Protein AF-A0A2V8U2I4-F1 (afdb_monomer_lite)

pLDDT: mean 89.9, std 10.38, range [33.16, 98.06]

Foldseek 3Di:
DVVLVVLLLVLVLCLLQDDDLDPVSVVSVVVNVVSLVVVLVVCCVVCVVPPLQVLSVLLVVLVVVCLQVPCDPVCVVSVVSSVVSNLSSCCSVPVVCNVVSVVSVVVSVCSRPVDDDFDADADPDFDPDLQSCAPHPLQLLPSALEAAPVSAFDALLLFQPLVVVCVPVVVVSVVCCPDVQQVLFLVPPVNVVVLLVVCVVPNLRVCSNSCLQWQNSCRRRSVSNDRVVVPCPPSSRNRGGGPLNPVQFDHAHHPHGGNNTYGYDRPCSCLCPDPPPVSVVVPVSHD

Structure (mmCIF, N/CA/C/O backbone):
data_AF-A0A2V8U2I4-F1
#
_entry.id   AF-A0A2V8U2I4-F1
#
loop_
_atom_site.group_PDB
_atom_site.id
_atom_site.type_symbol
_atom_site.label_atom_id
_atom_site.label_alt_id
_atom_site.label_comp_id
_atom_site.label_asym_id
_atom_site.label_entity_id
_atom_site.label_seq_id
_atom_site.pdbx_PDB_ins_code
_atom_site.Cartn_x
_atom_site.Cartn_y
_atom_site.Cartn_z
_atom_site.occupancy
_atom_site.B_iso_or_equiv
_atom_site.auth_seq_id
_atom_site.auth_comp_id
_atom_site.auth_asym_id
_atom_site.auth_atom_id
_atom_site.pdbx_PDB_model_num
ATOM 1 N N . MET A 1 1 ? 10.102 12.042 -35.115 1.00 59.38 1 MET A N 1
ATOM 2 C CA . MET A 1 1 ? 11.082 10.943 -34.948 1.00 59.38 1 MET A CA 1
ATOM 3 C C . MET A 1 1 ? 11.875 11.092 -33.654 1.00 59.38 1 MET A C 1
ATOM 5 O O . MET A 1 1 ? 11.799 10.201 -32.821 1.00 59.38 1 MET A O 1
ATOM 9 N N . SER A 1 2 ? 12.491 12.254 -33.407 1.00 76.88 2 SER A N 1
ATOM 10 C CA . SER A 1 2 ? 13.043 12.594 -32.085 1.00 76.88 2 SER A CA 1
ATOM 11 C C . SER A 1 2 ? 11.973 12.570 -30.984 1.00 76.88 2 SER A C 1
ATOM 13 O O . SER A 1 2 ? 12.232 12.065 -29.903 1.00 76.88 2 SER A O 1
ATOM 15 N N . ALA A 1 3 ? 10.743 13.011 -31.287 1.00 88.50 3 ALA A N 1
ATOM 16 C CA . ALA A 1 3 ? 9.628 13.017 -30.333 1.00 88.50 3 ALA A CA 1
ATOM 17 C C . ALA A 1 3 ? 9.304 11.634 -29.730 1.00 88.50 3 ALA A C 1
ATOM 19 O O . ALA A 1 3 ? 9.112 11.546 -28.526 1.00 88.50 3 ALA A O 1
ATOM 20 N N . LEU A 1 4 ? 9.306 10.551 -30.525 1.00 93.19 4 LEU A N 1
ATOM 21 C CA . LEU A 1 4 ? 9.042 9.192 -30.023 1.00 93.19 4 LEU A CA 1
ATOM 22 C C . LEU A 1 4 ? 10.085 8.771 -28.981 1.00 93.19 4 LEU A C 1
ATOM 24 O O . LEU A 1 4 ? 9.731 8.287 -27.912 1.00 93.19 4 LEU A O 1
ATOM 28 N N . LEU A 1 5 ? 11.369 8.977 -29.290 1.00 91.44 5 LEU A N 1
ATOM 29 C CA . LEU A 1 5 ? 12.460 8.638 -28.380 1.00 91.44 5 LEU A CA 1
ATOM 30 C C . LEU A 1 5 ? 12.461 9.530 -27.138 1.00 91.44 5 LEU A C 1
ATOM 32 O O . LEU A 1 5 ? 12.659 9.018 -26.045 1.00 91.44 5 LEU A O 1
ATOM 36 N N . PHE A 1 6 ? 12.203 10.833 -27.282 1.00 91.81 6 PHE A N 1
ATOM 37 C CA . PHE A 1 6 ? 12.085 11.739 -26.137 1.00 91.81 6 PHE A CA 1
ATOM 38 C C . PHE A 1 6 ? 10.938 11.331 -25.207 1.00 91.81 6 PHE A C 1
ATOM 40 O O . PHE A 1 6 ? 11.146 11.243 -23.999 1.00 91.81 6 PHE A O 1
ATOM 47 N N . LEU A 1 7 ? 9.763 11.017 -25.763 1.00 95.19 7 LEU A N 1
ATOM 48 C CA . LEU A 1 7 ? 8.616 10.537 -24.992 1.00 95.19 7 LEU A CA 1
ATOM 49 C C . LEU A 1 7 ? 8.920 9.204 -24.304 1.00 95.19 7 LEU A C 1
ATOM 51 O O . LEU A 1 7 ? 8.647 9.070 -23.116 1.00 95.19 7 LEU A O 1
ATOM 55 N N . LEU A 1 8 ? 9.531 8.245 -25.011 1.00 95.75 8 LEU A N 1
ATOM 56 C CA . LEU A 1 8 ? 9.926 6.959 -24.432 1.00 95.75 8 LEU A CA 1
ATOM 57 C C . LEU A 1 8 ? 10.927 7.139 -23.290 1.00 95.75 8 LEU A C 1
ATOM 59 O O . LEU A 1 8 ? 10.736 6.560 -22.230 1.00 95.75 8 LEU A O 1
ATOM 63 N N . ILE A 1 9 ? 11.985 7.925 -23.495 1.00 94.56 9 ILE A N 1
ATOM 64 C CA . ILE A 1 9 ? 13.042 8.139 -22.499 1.00 94.56 9 ILE A CA 1
ATOM 65 C C . ILE A 1 9 ? 12.471 8.834 -21.256 1.00 94.56 9 ILE A C 1
ATOM 67 O O . ILE A 1 9 ? 12.745 8.400 -20.138 1.00 94.56 9 ILE A O 1
ATOM 71 N N . GLY A 1 10 ? 11.645 9.869 -21.439 1.00 94.88 10 GLY A N 1
ATOM 72 C CA . GLY A 1 10 ? 10.991 10.565 -20.330 1.00 94.88 10 GLY A CA 1
ATOM 73 C C . GLY A 1 10 ? 10.034 9.658 -19.555 1.00 94.88 10 GLY A C 1
ATOM 74 O O . GLY A 1 10 ? 10.105 9.581 -18.330 1.00 94.88 10 GLY A O 1
ATOM 75 N N . ASN A 1 11 ? 9.186 8.909 -20.263 1.00 97.31 11 ASN A N 1
ATOM 76 C CA . ASN A 1 11 ? 8.279 7.945 -19.647 1.00 97.31 11 ASN A CA 1
ATOM 77 C C . ASN A 1 11 ? 9.040 6.802 -18.944 1.00 97.31 11 ASN A C 1
ATOM 79 O O . ASN A 1 11 ? 8.682 6.444 -17.827 1.00 97.31 11 ASN A O 1
ATOM 83 N N . ALA A 1 12 ? 10.122 6.281 -19.532 1.00 95.88 12 ALA A N 1
ATOM 84 C CA . ALA A 1 12 ? 10.964 5.254 -18.917 1.00 95.88 12 ALA A CA 1
ATOM 85 C C . ALA A 1 12 ? 11.612 5.747 -17.616 1.00 95.88 12 ALA A C 1
ATOM 87 O O . ALA A 1 12 ? 11.603 5.031 -16.616 1.00 95.88 12 ALA A O 1
ATOM 88 N N . ALA A 1 13 ? 12.128 6.981 -17.608 1.00 95.00 13 ALA A N 1
ATOM 89 C CA . ALA A 1 13 ? 12.691 7.592 -16.408 1.00 95.00 13 ALA A CA 1
ATOM 90 C C . ALA A 1 13 ? 11.633 7.759 -15.308 1.00 95.00 13 ALA A C 1
ATOM 92 O O . ALA A 1 13 ? 11.896 7.407 -14.162 1.00 95.00 13 ALA A O 1
ATOM 93 N N . TYR A 1 14 ? 10.425 8.214 -15.658 1.00 95.44 14 TYR A N 1
ATOM 94 C CA . TYR A 1 14 ? 9.301 8.294 -14.722 1.00 95.44 14 TYR A CA 1
ATOM 95 C C . TYR A 1 14 ? 8.934 6.919 -14.138 1.00 95.44 14 TYR A C 1
ATOM 97 O O . TYR A 1 14 ? 8.879 6.764 -12.917 1.00 95.44 14 TYR A O 1
ATOM 105 N N . VAL A 1 15 ? 8.731 5.912 -14.998 1.00 94.81 15 VAL A N 1
ATOM 106 C CA . VAL A 1 15 ? 8.329 4.555 -14.589 1.00 94.81 15 VAL A CA 1
ATOM 107 C C . VAL A 1 15 ? 9.378 3.911 -13.677 1.00 94.81 15 VAL A C 1
ATOM 109 O O . VAL A 1 15 ? 9.008 3.253 -12.703 1.00 94.81 15 VAL A O 1
ATOM 112 N N . ALA A 1 16 ? 10.666 4.124 -13.962 1.00 92.62 16 ALA A N 1
ATOM 113 C CA . ALA A 1 16 ? 11.770 3.604 -13.158 1.00 92.62 16 ALA A CA 1
ATOM 114 C C . ALA A 1 16 ? 11.947 4.343 -11.820 1.00 92.62 16 ALA A C 1
ATOM 116 O O . ALA A 1 16 ? 12.283 3.715 -10.815 1.00 92.62 16 ALA A O 1
ATOM 117 N N . ALA A 1 17 ? 11.729 5.661 -11.800 1.00 91.88 17 ALA A N 1
ATOM 118 C CA . ALA A 1 17 ? 11.981 6.497 -10.630 1.00 91.88 17 ALA A CA 1
ATOM 119 C C . ALA A 1 17 ? 10.858 6.433 -9.585 1.00 91.88 17 ALA A C 1
ATOM 121 O O . ALA A 1 17 ? 11.136 6.369 -8.390 1.00 91.88 17 ALA A O 1
ATOM 122 N N . LEU A 1 18 ? 9.595 6.454 -10.026 1.00 90.31 18 LEU A N 1
ATOM 123 C CA . LEU A 1 18 ? 8.443 6.757 -9.168 1.00 90.31 18 LEU A CA 1
ATOM 124 C C . LEU A 1 18 ? 7.349 5.673 -9.232 1.00 90.31 18 LEU A C 1
ATOM 126 O O . LEU A 1 18 ? 6.228 5.956 -9.668 1.00 90.31 18 LEU A O 1
ATOM 130 N N . PRO A 1 19 ? 7.623 4.425 -8.809 1.00 86.62 19 PRO A N 1
ATOM 131 C CA . PRO A 1 19 ? 6.590 3.402 -8.767 1.00 86.62 19 PRO A CA 1
ATOM 132 C C . PRO A 1 19 ? 5.507 3.748 -7.753 1.00 86.62 19 PRO A C 1
ATOM 134 O O . PRO A 1 19 ? 5.784 4.056 -6.595 1.00 86.62 19 PRO A O 1
ATOM 137 N N . SER A 1 20 ? 4.253 3.671 -8.193 1.00 82.81 20 SER A N 1
ATOM 138 C CA . SER A 1 20 ? 3.093 3.911 -7.339 1.00 82.81 20 SER A CA 1
ATOM 139 C C . SER A 1 20 ? 1.911 3.039 -7.757 1.00 82.81 20 SER A C 1
ATOM 141 O O . SER A 1 20 ? 1.731 2.730 -8.933 1.00 82.81 20 SER A O 1
ATOM 143 N N . ALA A 1 21 ? 1.067 2.665 -6.798 1.00 76.31 21 ALA A N 1
ATOM 144 C CA . ALA A 1 21 ? -0.158 1.903 -7.048 1.00 76.31 21 ALA A CA 1
ATOM 145 C C . ALA A 1 21 ? -1.315 2.825 -7.490 1.00 76.31 21 ALA A C 1
ATOM 147 O O . ALA A 1 21 ? -2.383 2.845 -6.879 1.00 76.31 21 ALA A O 1
ATOM 148 N N . THR A 1 22 ? -1.083 3.644 -8.521 1.00 80.69 22 THR A N 1
ATOM 149 C CA . THR A 1 22 ? -2.068 4.600 -9.053 1.00 80.69 22 THR A CA 1
ATOM 150 C C . THR A 1 22 ? -2.473 4.242 -10.480 1.00 80.69 22 THR A C 1
ATOM 152 O O . THR A 1 22 ? -1.676 3.701 -11.246 1.00 80.69 22 THR A O 1
ATOM 155 N N . ILE A 1 23 ? -3.702 4.601 -10.874 1.00 82.25 23 ILE A N 1
ATOM 156 C CA . ILE A 1 23 ? -4.180 4.441 -12.261 1.00 82.25 23 ILE A CA 1
ATOM 157 C C . ILE A 1 23 ? -3.242 5.159 -13.237 1.00 82.25 23 ILE A C 1
ATOM 159 O O . ILE A 1 23 ? -2.898 4.615 -14.283 1.00 82.25 23 ILE A O 1
ATOM 163 N N . PHE A 1 24 ? -2.787 6.359 -12.873 1.00 87.94 24 PHE A N 1
ATOM 164 C CA . PHE A 1 24 ? -1.872 7.147 -13.692 1.00 87.94 24 PHE A CA 1
ATOM 165 C C . PHE A 1 24 ? -0.537 6.429 -13.928 1.00 87.94 24 PHE A C 1
ATOM 167 O O . PHE A 1 24 ? -0.048 6.394 -15.059 1.00 87.94 24 PHE A O 1
ATOM 174 N N . TYR A 1 25 ? 0.038 5.809 -12.895 1.00 88.94 25 TYR A N 1
ATOM 175 C CA . TYR A 1 25 ? 1.260 5.025 -13.049 1.00 88.94 25 TYR A CA 1
ATOM 176 C C . TYR A 1 25 ? 1.037 3.799 -13.939 1.00 88.94 25 TYR A C 1
ATOM 178 O O . TYR A 1 25 ? 1.806 3.572 -14.870 1.00 88.94 25 TYR A O 1
ATOM 186 N N . VAL A 1 26 ? -0.058 3.058 -13.732 1.00 88.56 26 VAL A N 1
ATOM 187 C CA . VAL A 1 26 ? -0.405 1.895 -14.568 1.00 88.56 26 VAL A CA 1
ATOM 188 C C . VAL A 1 26 ? -0.593 2.295 -16.037 1.00 88.56 26 VAL A C 1
ATOM 190 O O . VAL A 1 26 ? -0.085 1.616 -16.931 1.00 88.56 26 VAL A O 1
ATOM 193 N N . ALA A 1 27 ? -1.251 3.426 -16.302 1.00 92.12 27 ALA A N 1
ATOM 194 C CA . ALA A 1 27 ? -1.388 3.975 -17.648 1.00 92.12 27 ALA A CA 1
ATOM 195 C C . ALA A 1 27 ? -0.023 4.323 -18.267 1.00 92.12 27 ALA A C 1
ATOM 197 O O . ALA A 1 27 ? 0.214 4.040 -19.440 1.00 92.12 27 ALA A O 1
ATOM 198 N N . ASN A 1 28 ? 0.909 4.865 -17.479 1.00 96.38 28 ASN A N 1
ATOM 199 C CA . ASN A 1 28 ? 2.270 5.147 -17.936 1.00 96.38 28 ASN A CA 1
ATOM 200 C C . ASN A 1 28 ? 3.096 3.884 -18.201 1.00 96.38 28 ASN A C 1
ATOM 202 O O . ASN A 1 28 ? 3.892 3.890 -19.135 1.00 96.38 28 ASN A O 1
ATOM 206 N N . VAL A 1 29 ? 2.902 2.805 -17.440 1.00 94.25 29 VAL A N 1
ATOM 207 C CA . VAL A 1 29 ? 3.525 1.501 -17.725 1.00 94.25 29 VAL A CA 1
ATOM 208 C C . VAL A 1 29 ? 2.996 0.933 -19.045 1.00 94.25 29 VAL A C 1
ATOM 210 O O . VAL A 1 29 ? 3.767 0.445 -19.865 1.00 94.25 29 VAL A O 1
ATOM 213 N N . LEU A 1 30 ? 1.691 1.040 -19.306 1.00 94.06 30 LEU A N 1
ATOM 214 C CA . LEU A 1 30 ? 1.110 0.646 -20.595 1.00 94.06 30 LEU A CA 1
ATOM 215 C C . LEU A 1 30 ? 1.651 1.484 -21.753 1.00 94.06 30 LEU A C 1
ATOM 217 O O . LEU A 1 30 ? 2.034 0.944 -22.791 1.00 94.06 30 LEU A O 1
ATOM 221 N N . LEU A 1 31 ? 1.728 2.798 -21.550 1.00 96.56 31 LEU A N 1
ATOM 222 C CA . LEU A 1 31 ? 2.338 3.711 -22.502 1.00 96.56 31 LEU A CA 1
ATOM 223 C C . LEU A 1 31 ? 3.805 3.333 -22.763 1.00 96.56 31 LEU A C 1
ATOM 225 O O . LEU A 1 31 ? 4.216 3.312 -23.920 1.00 96.56 31 LEU A O 1
ATOM 229 N N . HIS A 1 32 ? 4.566 2.958 -21.730 1.00 97.19 32 HIS A N 1
ATOM 230 C CA . HIS A 1 32 ? 5.950 2.494 -21.856 1.00 97.19 32 HIS A CA 1
ATOM 231 C C . HIS A 1 32 ? 6.072 1.292 -22.794 1.00 97.19 32 HIS A C 1
ATOM 233 O O . HIS A 1 32 ? 6.934 1.280 -23.670 1.00 97.19 32 HIS A O 1
ATOM 239 N N . LEU A 1 33 ? 5.180 0.306 -22.656 1.00 96.00 33 LEU A N 1
ATOM 240 C CA . LEU A 1 33 ? 5.169 -0.880 -23.514 1.00 96.00 33 LEU A CA 1
ATOM 241 C C . LEU A 1 33 ? 4.914 -0.514 -24.980 1.00 96.00 33 LEU A C 1
ATOM 243 O O . LEU A 1 33 ? 5.634 -0.977 -25.866 1.00 96.00 33 LEU A O 1
ATOM 247 N N . VAL A 1 34 ? 3.930 0.352 -25.241 1.00 96.69 34 VAL A N 1
ATOM 248 C CA . VAL A 1 34 ? 3.591 0.797 -26.604 1.00 96.69 34 VAL A CA 1
ATOM 249 C C . VAL A 1 34 ? 4.731 1.613 -27.216 1.00 96.69 34 VAL A C 1
ATOM 251 O O . VAL A 1 34 ? 5.164 1.332 -28.337 1.00 96.69 34 VAL A O 1
ATOM 254 N N . LEU A 1 35 ? 5.258 2.596 -26.478 1.00 97.12 35 LEU A N 1
ATOM 255 C CA . LEU A 1 35 ? 6.376 3.430 -26.922 1.00 97.12 35 LEU A CA 1
ATOM 256 C C . LEU A 1 35 ? 7.642 2.593 -27.147 1.00 97.12 35 LEU A C 1
ATOM 258 O O . LEU A 1 35 ? 8.338 2.791 -28.144 1.00 97.12 35 LEU A O 1
ATOM 262 N N . GLY A 1 36 ? 7.921 1.640 -26.256 1.00 95.81 36 GLY A N 1
ATOM 263 C CA . GLY A 1 36 ? 9.061 0.734 -26.337 1.00 95.81 36 GLY A CA 1
ATOM 264 C C . GLY A 1 36 ? 8.986 -0.164 -27.567 1.00 95.81 36 GLY A C 1
ATOM 265 O O . GLY A 1 36 ? 9.938 -0.216 -28.345 1.00 95.81 36 GLY A O 1
ATOM 266 N N . ALA A 1 37 ? 7.836 -0.799 -27.811 1.00 95.38 37 ALA A N 1
ATOM 267 C CA . ALA A 1 37 ? 7.618 -1.619 -29.002 1.00 95.38 37 ALA A CA 1
ATOM 268 C C . ALA A 1 37 ? 7.779 -0.800 -30.294 1.00 95.38 37 ALA A C 1
ATOM 270 O O . ALA A 1 37 ? 8.512 -1.205 -31.201 1.00 95.38 37 ALA A O 1
ATOM 271 N N . ALA A 1 38 ? 7.164 0.387 -30.360 1.00 95.69 38 ALA A N 1
ATOM 272 C CA . ALA A 1 38 ? 7.289 1.284 -31.506 1.00 95.69 38 ALA A CA 1
ATOM 273 C C . ALA A 1 38 ? 8.749 1.707 -31.753 1.00 95.69 38 ALA A C 1
ATOM 275 O O . ALA A 1 38 ? 9.219 1.685 -32.894 1.00 95.69 38 ALA A O 1
ATOM 276 N N . ALA A 1 39 ? 9.490 2.048 -30.693 1.00 94.25 39 ALA A N 1
ATOM 277 C CA . ALA A 1 39 ? 10.888 2.453 -30.786 1.00 94.25 39 ALA A CA 1
ATOM 278 C C . ALA A 1 39 ? 11.811 1.304 -31.209 1.00 94.25 39 ALA A C 1
ATOM 280 O O . ALA A 1 39 ? 12.672 1.516 -32.061 1.00 94.25 39 ALA A O 1
ATOM 281 N N . VAL A 1 40 ? 11.622 0.092 -30.673 1.00 93.81 40 VAL A N 1
ATOM 282 C CA . VAL A 1 40 ? 12.401 -1.099 -31.052 1.00 93.81 40 VAL A CA 1
ATOM 283 C C . VAL A 1 40 ? 12.183 -1.433 -32.525 1.00 93.81 40 VAL A C 1
ATOM 285 O O . VAL A 1 40 ? 13.158 -1.593 -33.256 1.00 93.81 40 VAL A O 1
ATOM 288 N N . VAL A 1 41 ? 10.930 -1.465 -32.993 1.00 93.88 41 VAL A N 1
ATOM 289 C CA . VAL A 1 41 ? 10.602 -1.727 -34.406 1.00 93.88 41 VAL A CA 1
ATOM 290 C C . VAL A 1 41 ? 11.225 -0.669 -35.319 1.00 93.88 41 VAL A C 1
ATOM 292 O O . VAL A 1 41 ? 11.806 -0.994 -36.357 1.00 93.88 41 VAL A O 1
ATOM 295 N N . TRP A 1 42 ? 11.126 0.604 -34.941 1.00 92.88 42 TRP A N 1
ATOM 296 C CA . TRP A 1 42 ? 11.684 1.701 -35.723 1.00 92.88 42 TRP A CA 1
ATOM 297 C C . TRP A 1 42 ? 13.223 1.666 -35.766 1.00 92.88 42 TRP A C 1
ATOM 299 O O . TRP A 1 42 ? 13.807 1.703 -36.852 1.00 92.88 42 TRP A O 1
ATOM 309 N N . LEU A 1 43 ? 13.890 1.515 -34.617 1.00 90.50 43 LEU A N 1
ATOM 310 C CA . LEU A 1 43 ? 15.352 1.434 -34.538 1.00 90.50 43 LEU A CA 1
ATOM 311 C C . LEU A 1 43 ? 15.898 0.181 -35.221 1.00 90.50 43 LEU A C 1
ATOM 313 O O . LEU A 1 43 ? 16.952 0.267 -35.853 1.00 90.50 43 LEU A O 1
ATOM 317 N N . PHE A 1 44 ? 15.172 -0.937 -35.168 1.00 91.81 44 PHE A N 1
ATOM 318 C CA . PHE A 1 44 ? 15.508 -2.147 -35.910 1.00 91.81 44 PHE A CA 1
ATOM 319 C C . PHE A 1 44 ? 15.519 -1.882 -37.416 1.00 91.81 44 PHE A C 1
ATOM 321 O O . PHE A 1 44 ? 16.502 -2.197 -38.078 1.00 91.81 44 PHE A O 1
ATOM 328 N N . ARG A 1 45 ? 14.489 -1.234 -37.979 1.00 92.19 45 ARG A N 1
ATOM 329 C CA . ARG A 1 45 ? 14.444 -0.944 -39.427 1.00 92.19 45 ARG A CA 1
ATOM 330 C C . ARG A 1 45 ? 15.664 -0.161 -39.918 1.00 92.19 45 ARG A C 1
ATOM 332 O O . ARG A 1 45 ? 16.157 -0.444 -41.007 1.00 92.19 45 ARG A O 1
ATOM 339 N N . ILE A 1 46 ? 16.165 0.770 -39.108 1.00 91.62 46 ILE A N 1
ATOM 340 C CA . ILE A 1 46 ? 17.318 1.612 -39.452 1.00 91.62 46 ILE A CA 1
ATOM 341 C C . ILE A 1 46 ? 18.646 0.888 -39.190 1.00 91.62 46 ILE A C 1
ATOM 343 O O . ILE A 1 46 ? 19.561 0.954 -40.006 1.00 91.62 46 ILE A O 1
ATOM 347 N N . HIS A 1 47 ? 18.760 0.173 -38.068 1.00 91.25 47 HIS A N 1
ATOM 348 C CA . HIS A 1 47 ? 20.032 -0.351 -37.562 1.00 91.25 47 HIS A CA 1
ATOM 349 C C . HIS A 1 47 ? 20.144 -1.881 -37.606 1.00 91.25 47 HIS A C 1
ATOM 351 O O . HIS A 1 47 ? 21.086 -2.422 -37.034 1.00 91.25 47 HIS A O 1
ATOM 357 N N . ARG A 1 48 ? 19.254 -2.596 -38.311 1.00 87.31 48 ARG A N 1
ATOM 358 C CA . ARG A 1 48 ? 19.218 -4.077 -38.368 1.00 87.31 48 ARG A CA 1
ATOM 359 C C . ARG A 1 48 ? 20.526 -4.757 -38.780 1.00 87.31 48 ARG A C 1
ATOM 361 O O . ARG A 1 48 ? 20.708 -5.928 -38.487 1.00 87.31 48 ARG A O 1
ATOM 368 N N . ARG A 1 49 ? 21.418 -4.055 -39.487 1.00 91.44 49 ARG A N 1
ATOM 369 C CA . ARG A 1 49 ? 22.737 -4.575 -39.903 1.00 91.44 49 ARG A CA 1
ATOM 370 C C . ARG A 1 49 ? 23.881 -4.163 -38.970 1.00 91.44 49 ARG A C 1
ATOM 372 O O . ARG A 1 49 ? 25.020 -4.544 -39.201 1.00 91.44 49 ARG A O 1
ATOM 379 N N . SER A 1 50 ? 23.602 -3.363 -37.945 1.00 93.44 50 SER A N 1
ATOM 380 C CA . SER A 1 50 ? 24.598 -2.830 -37.021 1.00 93.44 50 SER A CA 1
ATOM 381 C C . SER A 1 50 ? 24.586 -3.605 -35.711 1.00 93.44 50 SER A C 1
ATOM 383 O O . SER A 1 50 ? 23.565 -3.663 -35.026 1.00 93.44 50 SER A O 1
ATOM 385 N N . ALA A 1 51 ? 25.750 -4.109 -35.295 1.00 92.75 51 ALA A N 1
ATOM 386 C CA . ALA A 1 51 ? 25.920 -4.758 -33.993 1.00 92.75 51 ALA A CA 1
ATOM 387 C C . ALA A 1 51 ? 25.565 -3.832 -32.809 1.00 92.75 51 ALA A C 1
ATOM 389 O O . ALA A 1 51 ? 25.226 -4.305 -31.727 1.00 92.75 51 ALA A O 1
ATOM 390 N N . LYS A 1 52 ? 25.551 -2.506 -33.018 1.00 91.94 52 LYS A N 1
ATOM 391 C CA . LYS A 1 52 ? 25.126 -1.518 -32.009 1.00 91.94 52 LYS A CA 1
ATOM 392 C C . LYS A 1 52 ? 23.670 -1.700 -31.557 1.00 91.94 52 LYS A C 1
ATOM 394 O O . LYS A 1 52 ? 23.303 -1.181 -30.510 1.00 91.94 52 LYS A O 1
ATOM 399 N N . PHE A 1 53 ? 22.848 -2.418 -32.325 1.00 93.19 53 PHE A N 1
ATOM 400 C CA . PHE A 1 53 ? 21.461 -2.717 -31.970 1.00 93.19 53 PHE A CA 1
ATOM 401 C C . PHE A 1 53 ? 21.321 -3.882 -30.969 1.00 93.19 53 PHE A C 1
ATOM 403 O O . PHE A 1 53 ? 20.290 -3.982 -30.308 1.00 93.19 53 PHE A O 1
ATOM 410 N N . ILE A 1 54 ? 22.344 -4.734 -30.807 1.00 95.00 54 ILE A N 1
ATOM 411 C CA . ILE A 1 54 ? 22.273 -5.953 -29.977 1.00 95.00 54 ILE A CA 1
ATOM 412 C C . ILE A 1 54 ? 21.804 -5.665 -28.538 1.00 95.00 54 ILE A C 1
ATOM 414 O O . ILE A 1 54 ? 20.871 -6.337 -28.096 1.00 95.00 54 ILE A O 1
ATOM 418 N N . PRO A 1 55 ? 22.340 -4.662 -27.809 1.00 96.31 55 PRO A N 1
ATOM 419 C CA . PRO A 1 55 ? 21.869 -4.380 -26.453 1.00 96.31 55 PRO A CA 1
ATOM 420 C C . PRO A 1 55 ? 20.385 -4.007 -26.412 1.00 96.31 55 PRO A C 1
ATOM 422 O O . PRO A 1 55 ? 19.657 -4.466 -25.541 1.00 96.31 55 PRO A O 1
ATOM 425 N N . LEU A 1 56 ? 19.895 -3.245 -27.393 1.00 94.31 56 LEU A N 1
ATOM 426 C CA . LEU A 1 56 ? 18.482 -2.877 -27.445 1.00 94.31 56 LEU A CA 1
ATOM 427 C C . LEU A 1 56 ? 17.581 -4.088 -27.744 1.00 94.31 56 LEU A C 1
ATOM 429 O O . LEU A 1 56 ? 16.486 -4.185 -27.195 1.00 94.31 56 LEU A O 1
ATOM 433 N N . ALA A 1 57 ? 18.049 -5.032 -28.566 1.00 95.00 57 ALA A N 1
ATOM 434 C CA . ALA A 1 57 ? 17.349 -6.294 -28.802 1.00 95.00 57 ALA A CA 1
ATOM 435 C C . ALA A 1 57 ? 17.265 -7.146 -27.524 1.00 95.00 57 ALA A C 1
ATOM 437 O O . ALA A 1 57 ? 16.194 -7.653 -27.196 1.00 95.00 57 ALA A O 1
ATOM 438 N N . LEU A 1 58 ? 18.364 -7.252 -26.767 1.00 97.56 58 LEU A N 1
ATOM 439 C CA . LEU A 1 58 ? 18.382 -7.942 -25.473 1.00 97.56 58 LEU A CA 1
ATOM 440 C C . LEU A 1 58 ? 17.431 -7.278 -24.472 1.00 97.56 58 LEU A C 1
ATOM 442 O O . LEU A 1 58 ? 16.651 -7.968 -23.8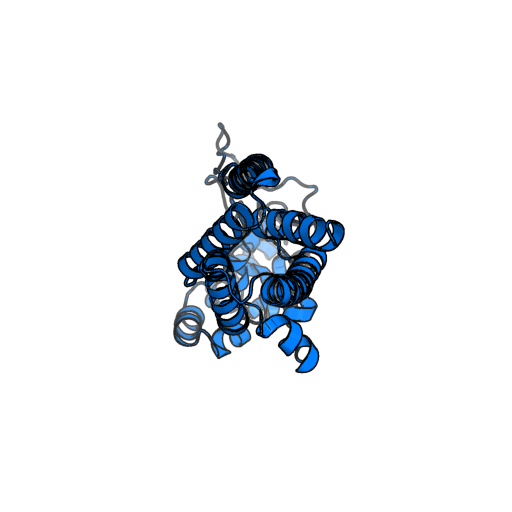21 1.00 97.56 58 LEU A O 1
ATOM 446 N N . ALA A 1 59 ? 17.426 -5.944 -24.404 1.00 97.69 59 ALA A N 1
ATOM 447 C CA . ALA A 1 59 ? 16.474 -5.208 -23.580 1.00 97.69 59 ALA A CA 1
ATOM 448 C C . ALA A 1 59 ? 15.024 -5.539 -23.964 1.00 97.69 59 ALA A C 1
ATOM 450 O O . ALA A 1 59 ? 14.213 -5.820 -23.085 1.00 97.69 59 ALA A O 1
ATOM 451 N N . ALA A 1 60 ? 14.698 -5.575 -25.260 1.00 96.81 60 ALA A N 1
ATOM 452 C CA . ALA A 1 60 ? 13.360 -5.928 -25.730 1.00 96.81 60 ALA A CA 1
ATOM 453 C C . ALA A 1 60 ? 12.957 -7.360 -25.334 1.00 96.81 60 ALA A C 1
ATOM 455 O O . ALA A 1 60 ? 11.842 -7.560 -24.859 1.00 96.81 60 ALA A O 1
ATOM 456 N N . LEU A 1 61 ? 13.863 -8.337 -25.456 1.00 97.50 61 LEU A N 1
ATOM 457 C CA . LEU A 1 61 ? 13.614 -9.724 -25.037 1.00 97.50 61 LEU A CA 1
ATOM 458 C C . LEU A 1 61 ? 13.346 -9.834 -23.530 1.00 97.50 61 LEU A C 1
ATOM 460 O O . LEU A 1 61 ? 12.390 -10.492 -23.121 1.00 97.50 61 LEU A O 1
ATOM 464 N N . LEU A 1 62 ? 14.139 -9.145 -22.705 1.00 98.06 62 LEU A N 1
ATOM 465 C CA . LEU A 1 62 ? 13.904 -9.082 -21.259 1.00 98.06 62 LEU A CA 1
ATOM 466 C C . LEU A 1 62 ? 12.588 -8.362 -20.934 1.00 98.06 62 LEU A C 1
ATOM 468 O O . LEU A 1 62 ? 11.870 -8.778 -20.032 1.00 98.06 62 LEU A O 1
ATOM 472 N N . GLY A 1 63 ? 12.235 -7.325 -21.697 1.00 96.19 63 GLY A N 1
ATOM 473 C CA . GLY A 1 63 ? 10.950 -6.639 -21.581 1.00 96.19 63 GLY A CA 1
ATOM 474 C C . GLY A 1 63 ? 9.775 -7.575 -21.868 1.00 96.19 63 GLY A C 1
ATOM 475 O O . GLY A 1 63 ? 8.834 -7.627 -21.086 1.00 96.19 63 GLY A O 1
ATOM 476 N N . ILE A 1 64 ? 9.863 -8.380 -22.932 1.00 96.12 64 ILE A N 1
ATOM 477 C CA . ILE A 1 64 ? 8.860 -9.404 -23.261 1.00 96.12 64 ILE A CA 1
ATOM 478 C C . ILE A 1 64 ? 8.739 -10.423 -22.126 1.00 96.12 64 ILE A C 1
ATOM 480 O O . ILE A 1 64 ? 7.628 -10.731 -21.705 1.00 96.12 64 ILE A O 1
ATOM 484 N N . TYR A 1 65 ? 9.857 -10.906 -21.580 1.00 96.38 65 TYR A N 1
ATOM 485 C CA . TYR A 1 65 ? 9.835 -11.788 -20.412 1.00 96.38 65 TYR A CA 1
ATOM 486 C C . TYR A 1 65 ? 9.108 -11.141 -19.218 1.00 96.38 65 TYR A C 1
ATOM 488 O O . TYR A 1 65 ? 8.257 -11.775 -18.591 1.00 96.38 65 TYR A O 1
ATOM 496 N N . LEU A 1 66 ? 9.394 -9.866 -18.930 1.00 94.56 66 LEU A N 1
ATOM 497 C CA . LEU A 1 66 ? 8.792 -9.124 -17.818 1.00 94.56 66 LEU A CA 1
ATOM 498 C C . LEU A 1 66 ? 7.289 -8.873 -17.996 1.00 94.56 66 LEU A C 1
ATOM 500 O O . LEU A 1 66 ? 6.587 -8.804 -16.991 1.00 94.56 66 LEU A O 1
ATOM 504 N N . ILE A 1 67 ? 6.775 -8.800 -19.231 1.00 92.38 67 ILE A N 1
ATOM 505 C CA . ILE A 1 67 ? 5.324 -8.725 -19.488 1.00 92.38 67 ILE A CA 1
ATOM 506 C C . ILE A 1 67 ? 4.604 -9.949 -18.904 1.00 92.38 67 ILE A C 1
ATOM 508 O O . ILE A 1 67 ? 3.515 -9.807 -18.358 1.00 92.38 67 ILE A O 1
ATOM 512 N N . PHE A 1 68 ? 5.208 -11.138 -18.993 1.00 90.25 68 PHE A N 1
ATOM 513 C CA . PHE A 1 68 ? 4.585 -12.383 -18.528 1.00 90.25 68 PHE A CA 1
ATOM 514 C C . PHE A 1 68 ? 4.942 -12.754 -17.090 1.00 90.25 68 PHE A C 1
ATOM 516 O O . PHE A 1 68 ? 4.151 -13.406 -16.414 1.00 90.25 68 PHE A O 1
ATOM 523 N N . LYS A 1 69 ? 6.147 -12.406 -16.631 1.00 89.75 69 LYS A N 1
ATOM 524 C CA . LYS A 1 69 ? 6.652 -12.799 -15.305 1.00 89.75 69 LYS A CA 1
ATOM 525 C C . LYS A 1 69 ? 6.545 -11.708 -14.246 1.00 89.75 69 LYS A C 1
ATOM 527 O O . LYS A 1 69 ? 6.783 -11.997 -13.078 1.00 89.75 69 LYS A O 1
ATOM 532 N N . GLY A 1 70 ? 6.192 -10.488 -14.638 1.00 86.69 70 GLY A N 1
ATOM 533 C CA . GLY A 1 70 ? 6.021 -9.356 -13.736 1.00 86.69 70 GLY A CA 1
ATOM 534 C C . GLY A 1 70 ? 7.343 -8.713 -13.307 1.00 86.69 70 GLY A C 1
ATOM 535 O O . GLY A 1 70 ? 8.372 -9.373 -13.122 1.00 86.69 70 GLY A O 1
ATOM 536 N N . ALA A 1 71 ? 7.304 -7.395 -13.107 1.00 88.69 71 ALA A N 1
ATOM 537 C CA . ALA A 1 71 ? 8.402 -6.593 -12.561 1.00 88.69 71 ALA A CA 1
ATOM 538 C C . ALA A 1 71 ? 8.419 -6.633 -11.018 1.00 88.69 71 ALA A C 1
ATOM 540 O O . ALA A 1 71 ? 8.420 -5.603 -10.346 1.00 88.69 71 ALA A O 1
ATOM 541 N N . VAL A 1 72 ? 8.408 -7.846 -10.463 1.00 84.75 72 VAL A N 1
ATOM 542 C CA . VAL A 1 72 ? 8.351 -8.121 -9.019 1.00 84.75 72 VAL A CA 1
ATOM 543 C C . VAL A 1 72 ? 9.731 -8.180 -8.369 1.00 84.75 72 VAL A C 1
ATOM 545 O O . VAL A 1 72 ? 10.764 -8.262 -9.036 1.00 84.75 72 VAL A O 1
ATOM 548 N N . THR A 1 73 ? 9.761 -8.196 -7.035 1.00 80.56 73 THR A N 1
ATOM 549 C CA . THR A 1 73 ? 10.995 -8.257 -6.235 1.00 80.56 73 THR A CA 1
ATOM 550 C C . THR A 1 73 ? 11.858 -9.483 -6.539 1.00 80.56 73 THR A C 1
ATOM 552 O O . THR A 1 73 ? 13.083 -9.381 -6.469 1.00 80.56 73 THR A O 1
ATOM 555 N N . THR A 1 74 ? 11.266 -10.620 -6.906 1.00 87.31 74 THR A N 1
ATOM 556 C CA . THR A 1 74 ? 11.995 -11.833 -7.319 1.00 87.31 74 THR A CA 1
ATOM 557 C C . THR A 1 74 ? 12.673 -11.663 -8.682 1.00 87.31 74 THR A C 1
ATOM 559 O O . THR A 1 74 ? 13.783 -12.148 -8.880 1.00 87.31 74 THR A O 1
ATOM 562 N N . ASN A 1 75 ? 12.078 -10.876 -9.583 1.00 92.19 75 ASN A N 1
ATOM 563 C CA . ASN A 1 75 ? 12.604 -10.571 -10.917 1.00 92.19 75 ASN A CA 1
ATOM 564 C C . ASN A 1 75 ? 13.421 -9.266 -10.971 1.00 92.19 75 ASN A C 1
ATOM 566 O O . ASN A 1 75 ? 13.734 -8.781 -12.060 1.00 92.19 75 ASN A O 1
ATOM 570 N N . ARG A 1 76 ? 13.806 -8.686 -9.823 1.00 91.44 76 ARG A N 1
ATOM 571 C CA . ARG A 1 76 ? 14.500 -7.381 -9.757 1.00 91.44 76 ARG A CA 1
ATOM 572 C C . ARG A 1 76 ? 15.758 -7.309 -10.630 1.00 91.44 76 ARG A C 1
ATOM 574 O O . ARG A 1 76 ? 16.032 -6.278 -11.237 1.00 91.44 76 ARG A O 1
ATOM 581 N N . TRP A 1 77 ? 16.496 -8.415 -10.729 1.00 95.25 77 TRP A N 1
ATOM 582 C CA . TRP A 1 77 ? 17.712 -8.508 -11.537 1.00 95.25 77 TRP A CA 1
ATOM 583 C C . TRP A 1 77 ? 17.413 -8.445 -13.036 1.00 95.25 77 TRP A C 1
ATOM 585 O O . TRP A 1 77 ? 18.166 -7.833 -13.788 1.00 95.25 77 TRP A O 1
ATOM 595 N N . VAL A 1 78 ? 16.279 -9.005 -13.464 1.00 97.25 78 VAL A N 1
ATOM 596 C CA . VAL A 1 78 ? 15.816 -8.947 -14.856 1.00 97.25 78 VAL A CA 1
ATOM 597 C C . VAL A 1 78 ? 15.384 -7.528 -15.218 1.00 97.25 78 VAL A C 1
ATOM 599 O O . VAL A 1 78 ? 15.730 -7.042 -16.292 1.00 97.25 78 VAL A O 1
ATOM 602 N N . VAL A 1 79 ? 14.695 -6.833 -14.306 1.00 94.38 79 VAL A N 1
ATOM 603 C CA . VAL A 1 79 ? 14.345 -5.411 -14.471 1.00 94.38 79 VAL A CA 1
ATOM 604 C C . VAL A 1 79 ? 15.609 -4.554 -14.590 1.00 94.38 79 VAL A C 1
ATOM 606 O O . VAL A 1 79 ? 15.720 -3.746 -15.510 1.00 94.38 79 VAL A O 1
ATOM 609 N N . ALA A 1 80 ? 16.593 -4.765 -13.712 1.00 94.56 80 ALA A N 1
ATOM 610 C CA . ALA A 1 80 ? 17.865 -4.049 -13.768 1.00 94.56 80 ALA A CA 1
ATOM 611 C C . ALA A 1 80 ? 18.610 -4.303 -15.090 1.00 94.56 80 ALA A C 1
ATOM 613 O O . ALA A 1 80 ? 19.073 -3.356 -15.727 1.00 94.56 80 ALA A O 1
ATOM 614 N N . ALA A 1 81 ? 18.668 -5.559 -15.545 1.00 97.50 81 ALA A N 1
ATOM 615 C CA . ALA A 1 81 ? 19.277 -5.921 -16.821 1.00 97.50 81 ALA A CA 1
ATOM 616 C C . ALA A 1 81 ? 18.541 -5.287 -18.014 1.00 97.50 81 ALA A C 1
ATOM 618 O O . ALA A 1 81 ? 19.186 -4.719 -18.894 1.00 97.50 81 ALA A O 1
ATOM 619 N N . HIS A 1 82 ? 17.204 -5.317 -18.024 1.00 97.44 82 HIS A N 1
ATOM 620 C CA . HIS A 1 82 ? 16.381 -4.662 -19.044 1.00 97.44 82 HIS A CA 1
ATOM 621 C C . HIS A 1 82 ? 16.726 -3.169 -19.170 1.00 97.44 82 HIS A C 1
ATOM 623 O O . HIS A 1 82 ? 17.006 -2.694 -20.273 1.00 97.44 82 HIS A O 1
ATOM 629 N N . ILE A 1 83 ? 16.786 -2.449 -18.043 1.00 95.38 83 ILE A N 1
ATOM 630 C CA . ILE A 1 83 ? 17.138 -1.022 -18.007 1.00 95.38 83 ILE A CA 1
ATOM 631 C C . ILE A 1 83 ? 18.582 -0.802 -18.479 1.00 95.38 83 ILE A C 1
ATOM 633 O O . ILE A 1 83 ? 18.824 0.056 -19.328 1.00 95.38 83 ILE A O 1
ATOM 637 N N . ALA A 1 84 ? 19.541 -1.585 -17.976 1.00 95.62 84 ALA A N 1
ATOM 638 C CA . ALA A 1 84 ? 20.955 -1.440 -18.322 1.00 95.62 84 ALA A CA 1
ATOM 639 C C . ALA A 1 84 ? 21.199 -1.630 -19.828 1.00 95.62 84 ALA A C 1
ATOM 641 O O . ALA A 1 84 ? 21.848 -0.799 -20.468 1.00 95.62 84 ALA A O 1
ATOM 642 N N . PHE A 1 85 ? 20.623 -2.680 -20.418 1.00 97.69 85 PHE A N 1
ATOM 643 C CA . PHE A 1 85 ? 20.721 -2.939 -21.851 1.00 97.69 85 PHE A CA 1
ATOM 644 C C . PHE A 1 85 ? 20.000 -1.878 -22.692 1.00 97.69 85 PHE A C 1
ATOM 646 O O . PHE A 1 85 ? 20.518 -1.488 -23.743 1.00 97.69 85 PHE A O 1
ATOM 653 N N . ALA A 1 86 ? 18.855 -1.357 -22.231 1.00 95.88 86 ALA A N 1
ATOM 654 C CA . ALA A 1 86 ? 18.141 -0.279 -22.914 1.00 95.88 86 ALA A CA 1
ATOM 655 C C . ALA A 1 86 ? 18.968 1.016 -22.943 1.00 95.88 86 ALA A C 1
ATOM 657 O O . ALA A 1 86 ? 19.145 1.613 -24.007 1.00 95.88 86 ALA A O 1
ATOM 658 N N . VAL A 1 87 ? 19.536 1.419 -21.800 1.00 94.31 87 VAL A N 1
ATOM 659 C CA . VAL A 1 87 ? 20.402 2.604 -21.694 1.00 94.31 87 VAL A CA 1
ATOM 660 C C . VAL A 1 87 ? 21.661 2.433 -22.546 1.00 94.31 87 VAL A C 1
ATOM 662 O O . VAL A 1 87 ? 22.001 3.337 -23.310 1.00 94.31 87 VAL A O 1
ATOM 665 N N . ALA A 1 88 ? 22.318 1.270 -22.487 1.00 94.81 88 ALA A N 1
ATOM 666 C CA . ALA A 1 88 ? 23.496 0.977 -23.301 1.00 94.81 88 ALA A CA 1
ATOM 667 C C . ALA A 1 88 ? 23.182 1.019 -24.806 1.00 94.81 88 ALA A C 1
ATOM 669 O O . ALA A 1 88 ? 23.901 1.660 -25.575 1.00 94.81 88 ALA A O 1
ATOM 670 N N . GLY A 1 89 ? 22.080 0.394 -25.232 1.00 94.19 89 GLY A N 1
ATOM 671 C CA . GLY A 1 89 ? 21.629 0.407 -26.624 1.00 94.19 89 GLY A CA 1
ATOM 672 C C . GLY A 1 89 ? 21.347 1.823 -27.126 1.00 94.19 89 GLY A C 1
ATOM 673 O O . GLY A 1 89 ? 21.847 2.219 -28.181 1.00 94.19 89 GLY A O 1
ATOM 674 N N . LEU A 1 90 ? 20.621 2.627 -26.345 1.00 93.19 90 LEU A N 1
ATOM 675 C CA . LEU A 1 90 ? 20.352 4.025 -26.684 1.00 93.19 90 LEU A CA 1
ATOM 676 C C . LEU A 1 90 ? 21.634 4.868 -26.717 1.00 93.19 90 LEU A C 1
ATOM 678 O O . LEU A 1 90 ? 21.816 5.644 -27.650 1.00 93.19 90 LEU A O 1
ATOM 682 N N . ALA A 1 91 ? 22.563 4.685 -25.778 1.00 93.12 91 ALA A N 1
ATOM 683 C CA . ALA A 1 91 ? 23.840 5.402 -25.753 1.00 93.12 91 ALA A CA 1
ATOM 684 C C . ALA A 1 91 ? 24.749 5.064 -26.954 1.00 93.12 91 ALA A C 1
ATOM 686 O O . ALA A 1 91 ? 25.506 5.920 -27.433 1.00 93.12 91 ALA A O 1
ATOM 687 N N . LEU A 1 92 ? 24.689 3.828 -27.461 1.00 93.75 92 LEU A N 1
ATOM 688 C CA . LEU A 1 92 ? 25.424 3.403 -28.656 1.00 93.75 92 LEU A CA 1
ATOM 689 C C . LEU A 1 92 ? 24.802 3.937 -29.951 1.00 93.75 92 LEU A C 1
ATOM 691 O O . LEU A 1 92 ? 25.542 4.321 -30.860 1.00 93.75 92 LEU A O 1
ATOM 695 N N . LEU A 1 93 ? 23.469 3.964 -30.034 1.00 91.25 93 LEU A N 1
ATOM 696 C CA . LEU A 1 93 ? 22.725 4.419 -31.213 1.00 91.25 93 LEU A CA 1
ATOM 697 C C . LEU A 1 93 ? 22.584 5.952 -31.277 1.00 91.25 93 LEU A C 1
ATOM 699 O O . LEU A 1 93 ? 22.488 6.507 -32.368 1.00 91.25 93 LEU A O 1
ATOM 703 N N . LEU A 1 94 ? 22.625 6.644 -30.133 1.00 90.00 94 LEU A N 1
ATOM 704 C CA . LEU A 1 94 ? 22.446 8.096 -29.999 1.00 90.00 94 LEU A CA 1
ATOM 705 C C . LEU A 1 94 ? 23.656 8.738 -29.289 1.00 90.00 94 LEU A C 1
ATOM 707 O O . LEU A 1 94 ? 23.535 9.245 -28.171 1.00 90.00 94 LEU A O 1
ATOM 711 N N . PRO A 1 95 ? 24.849 8.758 -29.915 1.00 89.38 95 PRO A N 1
ATOM 712 C CA . PRO A 1 95 ? 26.079 9.196 -29.254 1.00 89.38 95 PRO A CA 1
ATOM 713 C C . PRO A 1 95 ? 26.034 10.656 -28.777 1.00 89.38 95 PRO A C 1
ATOM 715 O O . PRO A 1 95 ? 26.604 10.972 -27.736 1.00 89.38 95 PRO A O 1
ATOM 718 N N . LYS A 1 96 ? 25.305 11.531 -29.486 1.00 91.44 96 LYS A N 1
ATOM 719 C CA . LYS A 1 96 ? 25.119 12.943 -29.104 1.00 91.44 96 LYS A CA 1
ATOM 720 C C . LYS A 1 96 ? 24.295 13.125 -27.820 1.00 91.44 96 LYS A C 1
ATOM 722 O O . LYS A 1 96 ? 24.346 14.189 -27.220 1.00 91.44 96 LYS A O 1
ATOM 727 N N . SER A 1 97 ? 23.551 12.103 -27.393 1.00 90.00 97 SER A N 1
ATOM 728 C CA . SER A 1 97 ? 22.645 12.158 -26.239 1.00 90.00 97 SER A CA 1
ATOM 729 C C . SER A 1 97 ? 23.180 11.418 -25.009 1.00 90.00 97 SER A C 1
ATOM 731 O O . SER A 1 97 ? 22.481 11.344 -24.004 1.00 90.00 97 SER A O 1
ATOM 733 N N . ARG A 1 98 ? 24.409 10.880 -25.052 1.00 91.88 98 ARG A N 1
ATOM 734 C CA . ARG A 1 98 ? 24.994 10.067 -23.967 1.00 91.88 98 ARG A CA 1
ATOM 735 C C . ARG A 1 98 ? 24.987 10.772 -22.614 1.00 91.88 98 ARG A C 1
ATOM 737 O O . ARG A 1 98 ? 24.540 10.184 -21.637 1.00 91.88 98 ARG A O 1
ATOM 744 N N . SER A 1 99 ? 25.428 12.029 -22.569 1.00 90.31 99 SER A N 1
ATOM 745 C CA . SER A 1 99 ? 25.466 12.804 -21.324 1.00 90.31 99 SER A CA 1
ATOM 746 C C . SER A 1 99 ? 24.064 13.039 -20.765 1.00 90.31 99 SER A C 1
ATOM 748 O O . SER A 1 99 ? 23.846 12.862 -19.574 1.00 90.31 99 SER A O 1
ATOM 750 N N . ALA A 1 100 ? 23.090 13.354 -21.626 1.00 90.19 100 ALA A N 1
ATOM 751 C CA . ALA A 1 100 ? 21.700 13.536 -21.209 1.00 90.19 100 ALA A CA 1
ATOM 752 C C . ALA A 1 100 ? 21.085 12.235 -20.664 1.00 90.19 100 ALA A C 1
ATOM 754 O O . ALA A 1 100 ? 20.420 12.258 -19.632 1.00 90.19 100 ALA A O 1
ATOM 755 N N . LEU A 1 101 ? 21.348 11.094 -21.315 1.00 91.62 101 LEU A N 1
ATOM 756 C CA . LEU A 1 101 ? 20.912 9.776 -20.841 1.00 91.62 101 LEU A CA 1
ATOM 757 C C . LEU A 1 101 ? 21.534 9.424 -19.485 1.00 91.62 101 LEU A C 1
ATOM 759 O O . LEU A 1 101 ? 20.831 8.926 -18.611 1.00 91.62 101 LEU A O 1
ATOM 763 N N . ALA A 1 102 ? 22.826 9.705 -19.296 1.00 90.31 102 ALA A N 1
ATOM 764 C CA . ALA A 1 102 ? 23.516 9.463 -18.033 1.00 90.31 102 ALA A CA 1
ATOM 765 C C . ALA A 1 102 ? 22.952 10.335 -16.901 1.00 90.31 102 ALA A C 1
ATOM 767 O O . ALA A 1 102 ? 22.619 9.813 -15.841 1.00 90.31 102 ALA A O 1
ATOM 768 N N . VAL A 1 103 ? 22.775 11.640 -17.143 1.00 92.94 103 VAL A N 1
ATOM 769 C CA . VAL A 1 103 ? 22.174 12.567 -16.170 1.00 92.94 103 VAL A CA 1
ATOM 770 C C . VAL A 1 103 ? 20.769 12.114 -15.787 1.00 92.94 103 VAL A C 1
ATOM 772 O O . VAL A 1 103 ? 20.450 12.061 -14.603 1.00 92.94 103 VAL A O 1
ATOM 775 N N . LEU A 1 104 ? 19.942 11.731 -16.762 1.00 93.62 104 LEU A N 1
ATOM 776 C CA . LEU A 1 104 ? 18.584 11.270 -16.493 1.00 93.62 104 LEU A CA 1
ATOM 777 C C . LEU A 1 104 ? 18.559 9.943 -15.724 1.00 93.62 104 LEU A C 1
ATOM 779 O O . LEU A 1 104 ? 17.747 9.788 -14.817 1.00 93.62 104 LEU A O 1
ATOM 783 N N . ALA A 1 105 ? 19.449 9.002 -16.050 1.00 91.19 105 ALA A N 1
ATOM 784 C CA . ALA A 1 105 ? 19.566 7.738 -15.327 1.00 91.19 105 ALA A CA 1
ATOM 785 C C . ALA A 1 105 ? 19.981 7.960 -13.864 1.00 91.19 105 ALA A C 1
ATOM 787 O O . ALA A 1 105 ? 19.391 7.364 -12.964 1.00 91.19 105 ALA A O 1
ATOM 788 N N . VAL A 1 106 ? 20.943 8.856 -13.619 1.00 92.25 106 VAL A N 1
ATOM 789 C CA . VAL A 1 106 ? 21.355 9.240 -12.262 1.00 92.25 106 VAL A CA 1
ATOM 790 C C . VAL A 1 106 ? 20.215 9.943 -11.530 1.00 92.25 106 VAL A C 1
ATOM 792 O O . VAL A 1 106 ? 19.908 9.566 -10.406 1.00 92.25 106 VAL A O 1
ATOM 795 N N . ALA A 1 107 ? 19.538 10.906 -12.160 1.00 92.81 107 ALA A N 1
ATOM 796 C CA . ALA A 1 107 ? 18.400 11.597 -11.557 1.00 92.81 107 ALA A CA 1
ATOM 797 C C . ALA A 1 107 ? 17.271 10.621 -11.184 1.00 92.81 107 ALA A C 1
ATOM 799 O O . ALA A 1 107 ? 16.745 10.681 -10.076 1.00 92.81 107 ALA A O 1
ATOM 800 N N . ALA A 1 108 ? 16.944 9.676 -12.071 1.00 91.75 108 ALA A N 1
ATOM 801 C CA . ALA A 1 108 ? 15.960 8.634 -11.798 1.00 91.75 108 ALA A CA 1
ATOM 802 C C . ALA A 1 108 ? 16.397 7.717 -10.643 1.00 91.75 108 ALA A C 1
ATOM 804 O O . ALA A 1 108 ? 15.579 7.390 -9.787 1.00 91.75 108 ALA A O 1
ATOM 805 N N . ALA A 1 109 ? 17.679 7.341 -10.576 1.00 90.00 109 ALA A N 1
ATOM 806 C CA . ALA A 1 109 ? 18.220 6.544 -9.477 1.00 90.00 109 ALA A CA 1
ATOM 807 C C . ALA A 1 109 ? 18.189 7.302 -8.139 1.00 90.00 109 ALA A C 1
ATOM 809 O O . ALA A 1 109 ? 17.780 6.735 -7.131 1.00 90.00 109 ALA A O 1
ATOM 810 N N . VAL A 1 110 ? 18.550 8.588 -8.127 1.00 91.25 110 VAL A N 1
ATOM 811 C CA . VAL A 1 110 ? 18.472 9.445 -6.933 1.00 91.25 110 VAL A CA 1
ATOM 812 C C . VAL A 1 110 ? 17.026 9.595 -6.469 1.00 91.25 110 VAL A C 1
ATOM 814 O O . VAL A 1 110 ? 16.758 9.460 -5.284 1.00 91.25 110 VAL A O 1
ATOM 817 N N . LEU A 1 111 ? 16.071 9.795 -7.376 1.00 89.81 111 LEU A N 1
ATOM 818 C CA . LEU A 1 111 ? 14.651 9.829 -7.011 1.00 89.81 111 LEU A CA 1
ATOM 819 C C . LEU A 1 111 ? 14.150 8.476 -6.487 1.00 89.81 111 LEU A C 1
ATOM 821 O O . LEU A 1 111 ? 13.328 8.436 -5.579 1.00 89.81 111 LEU A O 1
ATOM 825 N N . ARG A 1 112 ? 14.648 7.365 -7.039 1.00 87.81 112 ARG A N 1
ATOM 826 C CA . ARG A 1 112 ? 14.231 6.014 -6.652 1.00 87.81 112 ARG A CA 1
ATOM 827 C C . ARG A 1 112 ? 14.777 5.582 -5.292 1.00 87.81 112 ARG A C 1
ATOM 829 O O . ARG A 1 112 ? 14.059 4.930 -4.540 1.00 87.81 112 ARG A O 1
ATOM 836 N N . PHE A 1 113 ? 16.046 5.883 -5.027 1.00 85.94 113 PHE A N 1
ATOM 837 C CA . PHE A 1 113 ? 16.810 5.348 -3.894 1.00 85.94 113 PHE A CA 1
ATOM 838 C C . PHE A 1 113 ? 17.232 6.411 -2.874 1.00 85.94 113 PHE A C 1
ATOM 840 O O . PHE A 1 113 ? 17.713 6.063 -1.804 1.00 85.94 113 PHE A O 1
ATOM 847 N N . GLY A 1 114 ? 17.080 7.695 -3.198 1.00 80.50 114 GLY A N 1
ATOM 848 C CA . GLY A 1 114 ? 17.403 8.817 -2.316 1.00 80.50 114 GLY A CA 1
ATOM 849 C C . GLY A 1 114 ? 16.217 9.329 -1.500 1.00 80.50 114 GLY A C 1
ATOM 850 O O . GLY A 1 114 ? 16.395 10.246 -0.701 1.00 80.50 114 GLY A O 1
ATOM 851 N N . LEU A 1 115 ? 15.015 8.765 -1.682 1.00 70.00 115 LEU A N 1
ATOM 852 C CA . LEU A 1 115 ? 13.903 9.024 -0.769 1.00 70.00 115 LEU A CA 1
ATOM 853 C C . LEU A 1 115 ? 14.231 8.410 0.602 1.00 70.00 115 LEU A C 1
ATOM 855 O O . LEU A 1 115 ? 14.712 7.276 0.646 1.00 70.00 115 LEU A O 1
ATOM 859 N N . PRO A 1 116 ? 14.010 9.145 1.705 1.00 62.88 116 PRO A N 1
ATOM 860 C CA . PRO A 1 116 ? 14.394 8.690 3.033 1.00 62.88 116 PRO A CA 1
ATOM 861 C C . PRO A 1 116 ? 13.705 7.369 3.381 1.00 62.88 116 PRO A C 1
ATOM 863 O O . PRO A 1 116 ? 12.511 7.192 3.135 1.00 62.88 116 PRO A O 1
ATOM 866 N N . GLU A 1 117 ? 14.467 6.449 3.971 1.00 63.59 117 GL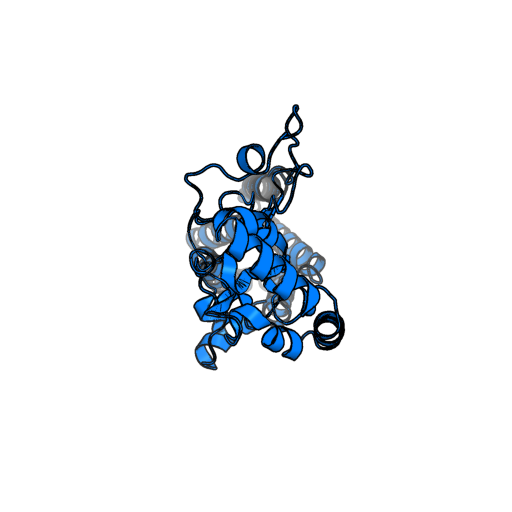U A N 1
ATOM 867 C CA . GLU A 1 117 ? 13.909 5.251 4.594 1.00 63.59 117 GLU A CA 1
ATOM 868 C C . GLU A 1 117 ? 12.913 5.663 5.682 1.00 63.59 117 GLU A C 1
ATOM 870 O O . GLU A 1 117 ? 13.184 6.586 6.455 1.00 63.59 117 GLU A O 1
ATOM 875 N N . HIS A 1 118 ? 11.772 4.972 5.753 1.00 71.56 118 HIS A N 1
ATOM 876 C CA . HIS A 1 118 ? 10.826 5.123 6.854 1.00 71.56 118 HIS A CA 1
ATOM 877 C C . HIS A 1 118 ? 11.559 4.839 8.170 1.00 71.56 118 HIS A C 1
ATOM 879 O O . HIS A 1 118 ? 11.955 3.703 8.436 1.00 71.56 118 HIS A O 1
ATOM 885 N N . ARG A 1 119 ? 11.788 5.881 8.975 1.00 79.62 119 ARG A N 1
ATOM 886 C CA . ARG A 1 119 ? 12.380 5.763 10.308 1.00 79.62 119 ARG A CA 1
ATOM 887 C C . ARG A 1 119 ? 11.289 5.938 11.342 1.00 79.62 119 ARG A C 1
ATOM 889 O O . ARG A 1 119 ? 10.520 6.888 11.275 1.00 79.62 119 ARG A O 1
ATOM 896 N N . ILE A 1 120 ? 11.274 5.036 12.315 1.00 87.25 120 ILE A N 1
ATOM 897 C CA . ILE A 1 120 ? 10.398 5.150 13.477 1.00 87.25 120 ILE A CA 1
ATOM 898 C C . ILE A 1 120 ? 10.905 6.308 14.339 1.00 87.25 120 ILE A C 1
ATOM 900 O O . ILE A 1 120 ? 12.083 6.337 14.714 1.00 87.25 120 ILE A O 1
ATOM 904 N N . HIS A 1 121 ? 10.023 7.254 14.656 1.00 84.12 121 HIS A N 1
ATOM 905 C CA . HIS A 1 121 ? 10.349 8.427 15.457 1.00 84.12 121 HIS A CA 1
ATOM 906 C C . HIS A 1 121 ? 9.644 8.352 16.807 1.00 84.12 121 HIS A C 1
ATOM 908 O O . HIS A 1 121 ? 8.492 8.738 16.964 1.00 84.12 121 HIS A O 1
ATOM 914 N N . ASN A 1 122 ? 10.372 7.895 17.821 1.00 88.81 122 ASN A N 1
ATOM 915 C CA . ASN A 1 122 ? 9.821 7.830 19.168 1.00 88.81 122 ASN A CA 1
ATOM 916 C C . ASN A 1 122 ? 9.761 9.226 19.811 1.00 88.81 122 ASN A C 1
ATOM 918 O O . ASN A 1 122 ? 10.759 9.960 19.763 1.00 88.81 122 ASN A O 1
ATOM 922 N N . PRO A 1 123 ? 8.640 9.594 20.462 1.00 84.94 123 PRO A N 1
ATOM 923 C CA . PRO A 1 123 ? 8.605 10.773 21.316 1.00 84.94 123 PRO A CA 1
ATOM 924 C C . PRO A 1 123 ? 9.702 10.733 22.393 1.00 84.94 123 PRO A C 1
ATOM 926 O O . PRO A 1 123 ? 10.137 9.674 22.837 1.00 84.94 123 PRO A O 1
ATOM 929 N N . LYS A 1 124 ? 10.144 11.905 22.863 1.00 89.75 124 LYS A N 1
ATOM 930 C CA . LYS A 1 124 ? 11.109 11.982 23.980 1.00 89.75 124 LYS A CA 1
ATOM 931 C C . LYS A 1 124 ? 10.479 11.682 25.342 1.00 89.75 124 LYS A C 1
ATOM 933 O O . LYS A 1 124 ? 11.201 11.430 26.300 1.00 89.75 124 LYS A O 1
ATOM 938 N N . VAL A 1 125 ? 9.154 11.768 25.427 1.00 88.00 125 VAL A N 1
ATOM 939 C CA . VAL A 1 125 ? 8.377 11.572 26.652 1.00 88.00 125 VAL A CA 1
ATOM 940 C C . VAL A 1 125 ? 7.443 10.391 26.428 1.00 88.00 125 VAL A C 1
ATOM 942 O O . VAL A 1 125 ? 6.765 10.331 25.405 1.00 88.00 125 VAL A O 1
ATOM 945 N N . VAL A 1 126 ? 7.433 9.451 27.370 1.00 88.06 126 VAL A N 1
ATOM 946 C CA . VAL A 1 126 ? 6.540 8.289 27.327 1.00 88.06 126 VAL A CA 1
ATOM 947 C C . VAL A 1 126 ? 5.111 8.763 27.627 1.00 88.06 126 VAL A C 1
ATOM 949 O O . VAL A 1 126 ? 4.929 9.426 28.650 1.00 88.06 126 VAL A O 1
ATOM 952 N N . PRO A 1 127 ? 4.111 8.447 26.781 1.00 88.25 127 PRO A N 1
ATOM 953 C CA . PRO A 1 127 ? 2.715 8.772 27.067 1.00 88.25 127 PRO A CA 1
ATOM 954 C C . PRO A 1 127 ? 2.267 8.155 28.397 1.00 88.25 127 PRO A C 1
ATOM 956 O O . PRO A 1 127 ? 2.492 6.969 28.639 1.00 88.25 127 PRO A O 1
ATOM 959 N N . ALA A 1 128 ? 1.623 8.944 29.256 1.00 90.06 128 ALA A N 1
ATOM 960 C CA . ALA A 1 128 ? 1.137 8.488 30.559 1.00 90.06 128 ALA A CA 1
ATOM 961 C C . ALA A 1 128 ? -0.301 7.943 30.500 1.00 90.06 128 ALA A C 1
ATOM 963 O O . ALA A 1 128 ? -0.793 7.362 31.468 1.00 90.06 128 ALA A O 1
ATOM 964 N N . SER A 1 129 ? -0.995 8.131 29.375 1.00 91.06 129 SER A N 1
ATOM 965 C CA . SER A 1 129 ? -2.358 7.645 29.162 1.00 91.06 129 SER A CA 1
ATOM 966 C C . SER A 1 129 ? -2.629 7.313 27.694 1.00 91.06 129 SER A C 1
ATOM 968 O O . SER A 1 129 ? -2.005 7.871 26.792 1.00 91.06 129 SER A O 1
ATOM 970 N N . ILE A 1 130 ? -3.644 6.476 27.444 1.00 90.94 130 ILE A N 1
ATOM 971 C CA . ILE A 1 130 ? -4.108 6.153 26.080 1.00 90.94 130 ILE A CA 1
ATOM 972 C C . ILE A 1 130 ? -4.530 7.405 25.292 1.00 90.94 130 ILE A C 1
ATOM 974 O O . ILE A 1 130 ? -4.457 7.439 24.069 1.00 90.94 130 ILE A O 1
ATOM 978 N N . ALA A 1 131 ? -4.971 8.457 25.989 1.00 90.00 131 ALA A N 1
ATOM 979 C CA . ALA A 1 131 ? -5.386 9.714 25.378 1.00 90.00 131 ALA A CA 1
ATOM 980 C C . ALA A 1 131 ? -4.202 10.501 24.797 1.00 90.00 131 ALA A C 1
ATOM 982 O O . ALA A 1 131 ? -4.354 11.115 23.740 1.00 90.00 131 ALA A O 1
ATOM 983 N N . GLU A 1 132 ? -3.060 10.478 25.492 1.00 89.50 132 GLU A N 1
ATOM 984 C CA . GLU A 1 132 ? -1.798 11.098 25.063 1.00 89.50 132 GLU A CA 1
ATOM 985 C C . GLU A 1 132 ? -1.102 10.288 23.968 1.00 89.50 132 GLU A C 1
ATOM 987 O O . GLU A 1 132 ? -0.440 10.855 23.106 1.00 89.50 132 GLU A O 1
ATOM 992 N N . GLU A 1 133 ? -1.260 8.966 24.005 1.00 89.00 133 GLU A N 1
ATOM 993 C CA . GLU A 1 133 ? -0.705 8.046 23.015 1.00 89.00 133 GLU A CA 1
ATOM 994 C C . GLU A 1 133 ? -1.437 8.126 21.665 1.00 89.00 133 GLU A C 1
ATOM 996 O O . GLU A 1 133 ? -0.818 8.056 20.599 1.00 89.00 133 GLU A O 1
ATOM 1001 N N . GLY A 1 134 ? -2.766 8.259 21.711 1.00 89.00 134 GLY A N 1
ATOM 1002 C CA . GLY A 1 134 ? -3.640 8.185 20.547 1.00 89.00 134 GLY A CA 1
ATOM 1003 C C . GLY A 1 134 ? -3.435 9.295 19.516 1.00 89.00 134 GLY A C 1
ATOM 1004 O O . GLY A 1 134 ? -2.862 10.349 19.774 1.00 89.00 134 GLY A O 1
ATOM 1005 N N . ALA A 1 135 ? -4.020 9.112 18.331 1.00 87.38 135 ALA A N 1
ATOM 1006 C CA . ALA A 1 135 ? -3.887 10.021 17.187 1.00 87.38 135 ALA A CA 1
ATOM 1007 C C . ALA A 1 135 ? -4.530 11.426 17.360 1.00 87.38 135 ALA A C 1
ATOM 1009 O O . ALA A 1 135 ? -4.619 12.179 16.390 1.00 87.38 135 ALA A O 1
ATOM 1010 N N . GLY A 1 136 ? -4.965 11.784 18.573 1.00 90.62 136 GLY A N 1
ATOM 1011 C CA . GLY A 1 136 ? -5.705 13.003 18.913 1.00 90.62 136 GLY A CA 1
ATOM 1012 C C . GLY A 1 136 ? -7.233 12.898 18.717 1.00 90.62 136 GLY A C 1
ATOM 1013 O O . GLY A 1 136 ? -7.684 12.108 17.889 1.00 90.62 136 GLY A O 1
ATOM 1014 N N . PRO A 1 137 ? -8.057 13.686 19.446 1.00 91.62 137 PRO A N 1
ATOM 1015 C CA . PRO A 1 137 ? -9.526 13.559 19.443 1.00 91.62 137 PRO A CA 1
ATOM 1016 C C . PRO A 1 137 ? -10.225 13.805 18.100 1.00 91.62 137 PRO A C 1
ATOM 1018 O O . PRO A 1 137 ? -11.392 13.456 17.953 1.00 91.62 137 PRO A O 1
ATOM 1021 N N . SER A 1 138 ? -9.546 14.432 17.138 1.00 92.12 138 SER A N 1
ATOM 1022 C CA . SER A 1 138 ? -10.057 14.624 15.776 1.00 92.12 138 SER A CA 1
ATOM 1023 C C . SER A 1 138 ? -9.985 13.353 14.927 1.00 92.12 138 SER A C 1
ATOM 1025 O O . SER A 1 138 ? -10.643 13.279 13.891 1.00 92.12 138 SER A O 1
ATOM 1027 N N . SER A 1 139 ? -9.197 12.357 15.345 1.00 93.50 139 SER A N 1
ATOM 1028 C CA . SER A 1 139 ? -9.149 11.059 14.683 1.00 93.50 139 SER A CA 1
ATOM 1029 C C . SER A 1 139 ? -10.421 10.259 14.990 1.00 93.50 139 SER A C 1
ATOM 1031 O O . SER A 1 139 ? -10.765 10.110 16.167 1.00 93.50 139 SER A O 1
ATOM 1033 N N . PRO A 1 140 ? -11.076 9.644 13.986 1.00 94.12 140 PRO A N 1
ATOM 1034 C CA . PRO A 1 140 ? -12.204 8.734 14.232 1.00 94.12 140 PRO A CA 1
ATOM 1035 C C . PRO A 1 140 ? -11.793 7.502 15.063 1.00 94.12 140 PRO A C 1
ATOM 1037 O O . PRO A 1 140 ? -12.621 6.847 15.701 1.00 94.12 140 PRO A O 1
ATOM 1040 N N . PHE A 1 141 ? -10.491 7.213 15.091 1.00 95.19 141 PHE A N 1
ATOM 1041 C CA . PHE A 1 141 ? -9.886 6.061 15.749 1.00 95.19 141 PHE A CA 1
ATOM 1042 C C . PHE A 1 141 ? -9.443 6.353 17.188 1.00 95.19 141 PHE A C 1
ATOM 1044 O O . PHE A 1 141 ? -9.041 5.436 17.902 1.00 95.19 141 PHE A O 1
ATOM 1051 N N . TRP A 1 142 ? -9.534 7.603 17.652 1.00 94.44 142 TRP A N 1
ATOM 1052 C CA . TRP A 1 142 ? -9.108 7.978 19.001 1.00 94.44 142 TRP A CA 1
ATOM 1053 C C . TRP A 1 142 ? -9.860 7.180 20.083 1.00 94.44 142 TRP A C 1
ATOM 1055 O O . TRP A 1 142 ? -11.087 7.051 19.988 1.00 94.44 142 TRP A O 1
ATOM 1065 N N . PRO A 1 143 ? -9.186 6.685 21.144 1.00 94.38 143 PRO A N 1
ATOM 1066 C CA . PRO A 1 143 ? -7.799 6.928 21.564 1.00 94.38 143 PRO A CA 1
ATOM 1067 C C . PRO A 1 143 ? -6.749 5.962 20.989 1.00 94.38 143 PRO A C 1
ATOM 1069 O O . PRO A 1 143 ? -5.632 5.931 21.486 1.00 94.38 143 PRO A O 1
ATOM 1072 N N . SER A 1 144 ? -7.052 5.180 19.952 1.00 94.38 144 SER A N 1
ATOM 1073 C CA . SER A 1 144 ? -6.000 4.438 19.246 1.00 94.38 144 SER A CA 1
ATOM 1074 C C . SER A 1 144 ? -5.049 5.388 18.514 1.00 94.38 144 SER A C 1
ATOM 1076 O O . SER A 1 144 ? -5.456 6.445 18.013 1.00 94.38 144 SER A O 1
ATOM 1078 N N . SER A 1 145 ? -3.785 4.989 18.408 1.00 94.25 145 SER A N 1
ATOM 1079 C CA . SER A 1 145 ? -2.779 5.657 17.575 1.00 94.25 145 SER A CA 1
ATOM 1080 C C . SER A 1 145 ? -2.857 5.247 16.103 1.00 94.25 145 SER A C 1
ATOM 1082 O O . SER A 1 145 ? -2.141 5.815 15.281 1.00 94.25 145 SER A O 1
ATOM 1084 N N . ALA A 1 146 ? -3.737 4.302 15.755 1.00 95.00 146 ALA A N 1
ATOM 1085 C CA . ALA A 1 146 ? -3.906 3.831 14.390 1.00 95.00 146 ALA A CA 1
ATOM 1086 C C . ALA A 1 146 ? -4.410 4.945 13.463 1.00 95.00 146 ALA A C 1
ATOM 1088 O O . ALA A 1 146 ? -5.302 5.731 13.803 1.00 95.00 146 ALA A O 1
ATOM 1089 N N . ARG A 1 147 ? -3.843 4.995 12.257 1.00 94.94 147 ARG A N 1
ATOM 1090 C CA . ARG A 1 147 ? -4.168 5.984 11.224 1.00 94.94 147 ARG A CA 1
ATOM 1091 C C . ARG A 1 147 ? -4.457 5.306 9.893 1.00 94.94 147 ARG A C 1
ATOM 1093 O O . ARG A 1 147 ? -4.090 4.157 9.645 1.00 94.94 147 ARG A O 1
ATOM 1100 N N . THR A 1 148 ? -5.072 6.064 8.995 1.00 95.00 148 THR A N 1
ATOM 1101 C CA . THR A 1 148 ? -5.233 5.690 7.589 1.00 95.00 148 THR A CA 1
ATOM 1102 C C . THR A 1 148 ? -4.576 6.747 6.714 1.00 95.00 148 THR A C 1
ATOM 1104 O O . THR A 1 148 ? -4.544 7.927 7.067 1.00 95.00 148 THR A O 1
ATOM 1107 N N . ASN A 1 149 ? -4.070 6.357 5.545 1.00 91.88 149 ASN A N 1
ATOM 1108 C CA . ASN A 1 149 ? -3.498 7.305 4.581 1.00 91.88 149 ASN A CA 1
ATOM 1109 C C . ASN A 1 149 ? -4.512 8.359 4.091 1.00 91.88 149 ASN A C 1
ATOM 1111 O O . ASN A 1 149 ? -4.113 9.386 3.551 1.00 91.88 149 ASN A O 1
ATOM 1115 N N . THR A 1 150 ? -5.810 8.091 4.240 1.00 90.38 150 THR A N 1
ATOM 1116 C CA . THR A 1 150 ? -6.906 9.001 3.891 1.00 90.38 150 THR A CA 1
ATOM 1117 C C . THR A 1 150 ? -7.363 9.878 5.057 1.00 90.38 150 THR A C 1
ATOM 1119 O O . THR A 1 150 ? -8.202 10.749 4.852 1.00 90.38 150 THR A O 1
ATOM 1122 N N . GLY A 1 151 ? -6.911 9.612 6.287 1.00 92.06 151 GLY A N 1
ATOM 1123 C CA . GLY A 1 151 ? -7.420 10.234 7.518 1.00 92.06 151 GLY A CA 1
ATOM 1124 C C . GLY A 1 151 ? -8.847 9.819 7.918 1.00 92.06 151 GLY A C 1
ATOM 1125 O O . GLY A 1 151 ? -9.257 10.063 9.048 1.00 92.06 151 GLY A O 1
ATOM 1126 N N . GLY A 1 152 ? -9.601 9.189 7.011 1.00 92.38 152 GLY A N 1
ATOM 1127 C CA . GLY A 1 152 ? -10.964 8.703 7.229 1.00 92.38 152 GLY A CA 1
ATOM 1128 C C . GLY A 1 152 ? -11.091 7.185 7.382 1.00 92.38 152 GLY A C 1
ATOM 1129 O O . GLY A 1 152 ? -10.102 6.457 7.490 1.00 92.38 152 GLY A O 1
ATOM 1130 N N . LEU A 1 153 ? -12.343 6.727 7.372 1.00 95.06 153 LEU A N 1
ATOM 1131 C CA . LEU A 1 153 ? -12.728 5.322 7.493 1.00 95.06 153 LEU A CA 1
ATOM 1132 C C . LEU A 1 153 ? -12.355 4.504 6.246 1.00 95.06 153 LEU A C 1
ATOM 1134 O O . LEU A 1 153 ? -12.296 5.030 5.134 1.00 95.06 153 LEU A O 1
ATOM 1138 N N . ILE A 1 154 ? -12.164 3.201 6.437 1.00 93.81 154 ILE A N 1
ATOM 1139 C CA . ILE A 1 154 ? -11.929 2.215 5.380 1.00 93.81 154 ILE A CA 1
ATOM 1140 C C . ILE A 1 154 ? -13.123 1.250 5.346 1.00 93.81 154 ILE A C 1
ATOM 1142 O O . ILE A 1 154 ? -13.491 0.730 6.399 1.00 93.81 154 ILE A O 1
ATOM 1146 N N . PRO A 1 155 ? -13.733 0.992 4.176 1.00 91.56 155 PRO A N 1
ATOM 1147 C CA . PRO A 1 155 ? -14.787 -0.015 4.024 1.00 91.56 155 PRO A CA 1
ATOM 1148 C C . PRO A 1 155 ? -14.387 -1.394 4.579 1.00 91.56 155 PRO A C 1
ATOM 1150 O O . PRO A 1 155 ? -13.226 -1.786 4.470 1.00 91.56 155 PRO A O 1
ATOM 1153 N N . SER A 1 156 ? -15.325 -2.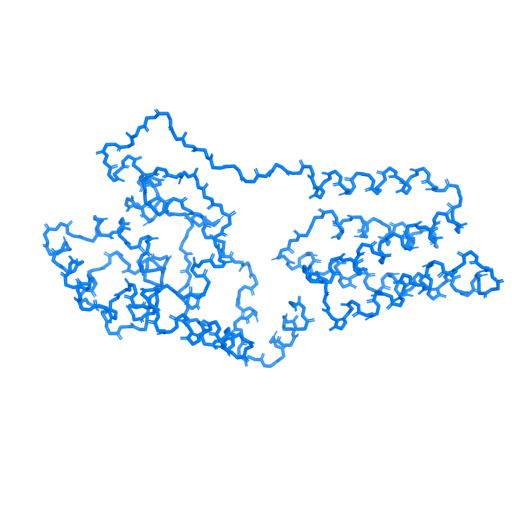139 5.183 1.00 89.62 156 SER A N 1
ATOM 1154 C CA . SER A 1 156 ? -14.982 -3.434 5.795 1.00 89.62 156 SER A CA 1
ATOM 1155 C C . SER A 1 156 ? -14.494 -4.458 4.787 1.00 89.62 156 SER A C 1
ATOM 1157 O O . SER A 1 156 ? -13.568 -5.187 5.118 1.00 89.62 156 SER A O 1
ATOM 1159 N N . ASP A 1 157 ? -15.077 -4.504 3.586 1.00 87.75 157 ASP A N 1
ATOM 1160 C CA . ASP A 1 157 ? -14.730 -5.452 2.517 1.00 87.75 157 ASP A CA 1
ATOM 1161 C C . ASP A 1 157 ? -13.226 -5.488 2.215 1.00 87.75 157 ASP A C 1
ATOM 1163 O O . ASP A 1 157 ? -12.684 -6.562 1.959 1.00 87.75 157 ASP A O 1
ATOM 1167 N N . PHE A 1 158 ? -12.526 -4.364 2.394 1.00 90.19 158 PHE A N 1
ATOM 1168 C CA . PHE A 1 158 ? -11.067 -4.299 2.336 1.00 90.19 158 PHE A CA 1
ATOM 1169 C C . PHE A 1 158 ? -10.367 -5.349 3.204 1.00 90.19 158 PHE A C 1
ATOM 1171 O O . PHE A 1 158 ? -9.379 -5.933 2.766 1.00 90.19 158 PHE A O 1
ATOM 1178 N N . PHE A 1 159 ? -10.879 -5.608 4.409 1.00 92.62 159 PHE A N 1
ATOM 1179 C CA . PHE A 1 159 ? -10.280 -6.497 5.405 1.00 92.62 159 PHE A CA 1
ATOM 1180 C C . PHE A 1 159 ? -10.781 -7.946 5.350 1.00 92.62 159 PHE A C 1
ATOM 1182 O O . PHE A 1 159 ? -10.210 -8.797 6.033 1.00 92.62 159 PHE A O 1
ATOM 1189 N N . MET A 1 160 ? -11.827 -8.237 4.571 1.00 90.12 160 MET A N 1
ATOM 1190 C CA . MET A 1 160 ? -12.604 -9.480 4.698 1.00 90.12 160 MET A CA 1
ATOM 1191 C C . MET A 1 160 ? -12.114 -10.647 3.827 1.00 90.12 160 MET A C 1
ATOM 1193 O O . MET A 1 160 ? -12.460 -11.798 4.085 1.00 90.12 160 MET A O 1
ATOM 1197 N N . ASP A 1 161 ? -11.311 -10.387 2.793 1.00 86.06 161 ASP A N 1
ATOM 1198 C CA . ASP A 1 161 ? -11.049 -11.366 1.726 1.00 86.06 161 ASP A CA 1
ATOM 1199 C C . ASP A 1 161 ? -9.715 -12.133 1.867 1.00 86.06 161 ASP A C 1
ATOM 1201 O O . ASP A 1 161 ? -9.060 -12.452 0.874 1.00 86.06 161 ASP A O 1
ATOM 1205 N N . SER A 1 162 ? -9.310 -12.524 3.083 1.00 91.44 162 SER A N 1
ATOM 1206 C CA . SER A 1 162 ? -8.099 -13.356 3.285 1.00 91.44 162 SER A CA 1
ATOM 1207 C C . SER A 1 162 ? -8.125 -14.666 2.480 1.00 91.44 162 SER A C 1
ATOM 1209 O O . SER A 1 162 ? -7.085 -15.168 2.055 1.00 91.44 162 SER A O 1
ATOM 1211 N N . LYS A 1 163 ? -9.318 -15.222 2.221 1.00 89.56 163 LYS A N 1
ATOM 1212 C CA . LYS A 1 163 ? -9.488 -16.440 1.413 1.00 89.56 163 LYS A CA 1
ATOM 1213 C C . LYS A 1 163 ? -9.040 -16.256 -0.040 1.00 89.56 163 LYS A C 1
ATOM 1215 O O . LYS A 1 163 ? -8.509 -17.198 -0.619 1.00 89.56 163 LYS A O 1
ATOM 1220 N N . LEU A 1 164 ? -9.198 -15.056 -0.608 1.00 87.88 164 LEU A N 1
ATOM 1221 C CA . LEU A 1 164 ? -8.716 -14.744 -1.957 1.00 87.88 164 LEU A CA 1
ATOM 1222 C C . LEU A 1 164 ? -7.189 -14.873 -2.026 1.00 87.88 164 LEU A C 1
ATOM 1224 O O . LEU A 1 164 ? -6.653 -15.410 -2.991 1.00 87.88 164 LEU A O 1
ATOM 1228 N N . CYS A 1 165 ? -6.484 -14.451 -0.973 1.00 89.75 165 CYS A N 1
ATOM 1229 C CA . CYS A 1 165 ? -5.037 -14.632 -0.866 1.00 89.75 165 CYS A CA 1
ATOM 1230 C C . CYS A 1 165 ? -4.661 -16.124 -0.850 1.00 89.75 165 CYS A C 1
ATOM 1232 O O . CYS A 1 165 ? -3.674 -16.514 -1.472 1.00 89.75 165 CYS A O 1
ATOM 1234 N N . GLY A 1 166 ? -5.471 -16.961 -0.194 1.00 90.56 166 GLY A N 1
ATOM 1235 C CA . GLY A 1 166 ? -5.291 -18.413 -0.115 1.00 90.56 166 GLY A CA 1
ATOM 1236 C C . GLY A 1 166 ? -5.465 -19.174 -1.436 1.00 90.56 166 GLY A C 1
ATOM 1237 O O . GLY A 1 166 ? -4.992 -20.304 -1.524 1.00 90.56 166 GLY A O 1
ATOM 1238 N N . GLU A 1 167 ? -6.064 -18.573 -2.476 1.00 89.69 167 GLU A N 1
ATOM 1239 C CA . GLU A 1 167 ? -6.116 -19.176 -3.824 1.00 89.69 167 GLU A CA 1
ATOM 1240 C C . GLU A 1 167 ? -4.703 -19.382 -4.403 1.00 89.69 167 GLU A C 1
ATOM 1242 O O . GLU A 1 167 ? -4.457 -20.368 -5.097 1.00 89.69 167 GLU A O 1
ATOM 1247 N N . CYS A 1 168 ? -3.769 -18.478 -4.079 1.00 87.62 168 CYS A N 1
ATOM 1248 C CA . CYS A 1 168 ? -2.380 -18.513 -4.550 1.00 87.62 168 CYS A CA 1
ATOM 1249 C C . CYS A 1 168 ? -1.357 -18.764 -3.425 1.00 87.62 168 CYS A C 1
ATOM 1251 O O . CYS A 1 168 ? -0.308 -19.353 -3.672 1.00 87.62 168 CYS A O 1
ATOM 1253 N N . HIS A 1 169 ? -1.640 -18.334 -2.192 1.00 92.44 169 HIS A N 1
ATOM 1254 C CA . HIS A 1 169 ? -0.752 -18.439 -1.025 1.00 92.44 169 HIS A CA 1
ATOM 1255 C C . HIS A 1 169 ? -1.293 -19.434 0.002 1.00 92.44 169 HIS A C 1
ATOM 1257 O O . HIS A 1 169 ? -1.478 -19.103 1.174 1.00 92.44 169 HIS A O 1
ATOM 1263 N N . LYS A 1 170 ? -1.570 -20.655 -0.459 1.00 95.31 170 LYS A N 1
ATOM 1264 C CA . LYS A 1 170 ? -2.271 -21.682 0.315 1.00 95.31 170 LYS A CA 1
ATOM 1265 C C . LYS A 1 170 ? -1.624 -21.963 1.676 1.00 95.31 170 LYS A C 1
ATOM 1267 O O . LYS A 1 170 ? -2.300 -21.855 2.693 1.00 95.31 170 LYS A O 1
ATOM 1272 N N . ASP A 1 171 ? -0.322 -22.232 1.706 1.00 96.75 171 ASP A N 1
ATOM 1273 C CA . ASP A 1 171 ? 0.376 -22.617 2.941 1.00 96.75 171 ASP A CA 1
ATOM 1274 C C . ASP A 1 171 ? 0.347 -21.497 3.995 1.00 96.75 171 ASP A C 1
ATOM 1276 O O . ASP A 1 171 ? 0.104 -21.737 5.176 1.00 96.75 171 ASP A O 1
ATOM 1280 N N . ILE A 1 172 ? 0.543 -20.247 3.558 1.00 96.06 172 ILE A N 1
ATOM 1281 C CA . ILE A 1 172 ? 0.490 -19.066 4.434 1.00 96.06 172 ILE A CA 1
ATOM 1282 C C . ILE A 1 172 ? -0.935 -18.857 4.945 1.00 96.06 172 ILE A C 1
ATOM 1284 O O . ILE A 1 172 ? -1.128 -18.538 6.116 1.00 96.06 172 ILE A O 1
ATOM 1288 N N . TYR A 1 173 ? -1.933 -19.042 4.080 1.00 96.88 173 TYR A N 1
ATOM 1289 C CA . TYR A 1 173 ? -3.333 -18.939 4.467 1.00 96.88 173 TYR A CA 1
ATOM 1290 C C . TYR A 1 173 ? -3.702 -19.983 5.525 1.00 96.88 173 TYR A C 1
ATOM 1292 O O . TYR A 1 173 ? -4.318 -19.625 6.522 1.00 96.88 173 TYR A O 1
ATOM 1300 N N . GLU A 1 174 ? -3.298 -21.243 5.361 1.00 97.44 174 GLU A N 1
ATOM 1301 C CA . GLU A 1 174 ? -3.572 -22.306 6.338 1.00 97.44 174 GLU A CA 1
ATOM 1302 C C . GLU A 1 174 ? -2.898 -22.023 7.692 1.00 97.44 174 GLU A C 1
ATOM 1304 O O . GLU A 1 174 ? -3.534 -22.154 8.741 1.00 97.44 174 GLU A O 1
ATOM 1309 N N . GLN A 1 175 ? -1.653 -21.532 7.682 1.00 97.81 175 GLN A N 1
ATOM 1310 C CA . GLN A 1 175 ? -0.964 -21.084 8.898 1.00 97.81 175 GLN A CA 1
ATOM 1311 C C . GLN A 1 175 ? -1.701 -19.921 9.569 1.00 97.81 175 GLN A C 1
ATOM 1313 O O . GLN A 1 175 ? -1.997 -19.984 10.762 1.00 97.81 175 GLN A O 1
ATOM 1318 N N . TRP A 1 176 ? -2.054 -18.883 8.806 1.00 97.44 176 TRP A N 1
ATOM 1319 C CA . TRP A 1 176 ? -2.808 -17.736 9.310 1.00 97.44 176 TRP A CA 1
ATOM 1320 C C . TRP A 1 176 ? -4.160 -18.153 9.894 1.00 97.44 176 TRP A C 1
ATOM 1322 O O . TRP A 1 176 ? -4.491 -17.736 11.002 1.00 97.44 176 TRP A O 1
ATOM 1332 N N . ASN A 1 177 ? -4.907 -19.011 9.200 1.00 96.62 177 ASN A N 1
ATOM 1333 C CA . ASN A 1 177 ? -6.248 -19.449 9.589 1.00 96.62 177 ASN A CA 1
ATOM 1334 C C . ASN A 1 177 ? -6.250 -20.227 10.917 1.00 96.62 177 ASN A C 1
ATOM 1336 O O . ASN A 1 177 ? -7.264 -20.289 11.600 1.00 96.62 177 ASN A O 1
ATOM 1340 N N . SER A 1 178 ? -5.110 -20.806 11.300 1.00 96.88 178 SER A N 1
ATOM 1341 C CA . SER A 1 178 ? -4.923 -21.473 12.598 1.00 96.88 178 SER A CA 1
ATOM 1342 C C . SER A 1 178 ? -4.298 -20.575 13.680 1.00 96.88 178 SER A C 1
ATOM 1344 O O . SER A 1 178 ? -4.104 -21.011 14.812 1.00 96.88 178 SER A O 1
ATOM 1346 N N . SER A 1 179 ? -3.971 -19.322 13.354 1.00 97.69 179 SER A N 1
ATOM 1347 C CA . SER A 1 179 ? -3.191 -18.428 14.215 1.00 97.69 179 SER A CA 1
ATOM 1348 C C . SER A 1 179 ? -4.041 -17.545 15.130 1.00 97.69 179 SER A C 1
ATOM 1350 O O . SER A 1 179 ? -5.186 -17.205 14.831 1.00 97.69 179 SER A O 1
ATOM 1352 N N . MET A 1 180 ? -3.418 -17.038 16.196 1.00 97.56 180 MET A N 1
ATOM 1353 C CA . MET A 1 180 ? -4.036 -16.036 17.073 1.00 97.56 180 MET A CA 1
ATOM 1354 C C . MET A 1 180 ? -4.351 -14.710 16.374 1.00 97.56 180 MET A C 1
ATOM 1356 O O . MET A 1 180 ? -5.199 -13.977 16.863 1.00 97.56 180 MET A O 1
ATOM 1360 N N . HIS A 1 181 ? -3.726 -14.400 15.233 1.00 97.38 181 HIS A N 1
ATOM 1361 C CA . HIS A 1 181 ? -4.106 -13.226 14.443 1.00 97.38 181 HIS A CA 1
ATOM 1362 C C . HIS A 1 181 ? -5.467 -13.420 13.767 1.00 97.38 181 HIS A C 1
ATOM 1364 O O . HIS A 1 181 ? -6.277 -12.495 13.759 1.00 97.38 181 HIS A O 1
ATOM 1370 N N . HIS A 1 182 ? -5.763 -14.620 13.258 1.00 96.94 182 HIS A N 1
ATOM 1371 C CA . HIS A 1 182 ? -7.110 -14.931 12.781 1.00 96.94 182 HIS A CA 1
ATOM 1372 C C . HIS A 1 182 ? -8.115 -14.913 13.939 1.00 96.94 182 HIS A C 1
ATOM 1374 O O . HIS A 1 182 ? -9.193 -14.348 13.799 1.00 96.94 182 HIS A O 1
ATOM 1380 N N . PHE A 1 183 ? -7.731 -15.423 15.113 1.00 97.12 183 PHE A N 1
ATOM 1381 C CA . PHE A 1 183 ? -8.558 -15.409 16.327 1.00 97.12 183 PHE A CA 1
ATOM 1382 C C . PHE A 1 183 ? -8.386 -14.154 17.204 1.00 97.12 183 PHE A C 1
ATOM 1384 O O . PHE A 1 183 ? -8.529 -14.221 18.427 1.00 97.12 183 PHE A O 1
ATOM 1391 N N . ALA A 1 184 ? -8.019 -13.013 16.613 1.00 96.62 184 ALA A N 1
ATOM 1392 C CA . ALA A 1 184 ? -7.710 -11.804 17.377 1.00 96.62 184 ALA A CA 1
ATOM 1393 C C . ALA A 1 184 ? -8.954 -11.005 17.794 1.00 96.62 184 ALA A C 1
ATOM 1395 O O . ALA A 1 184 ? -8.866 -10.229 18.739 1.00 96.62 184 ALA A O 1
ATOM 1396 N N . SER A 1 185 ? -10.083 -11.179 17.103 1.00 96.75 185 SER A N 1
ATOM 1397 C CA . SER A 1 185 ? -11.296 -10.378 17.306 1.00 96.75 185 SER A CA 1
ATOM 1398 C C . SER A 1 185 ? -12.354 -11.174 18.086 1.00 96.75 185 SER A C 1
ATOM 1400 O O . SER A 1 185 ? -12.034 -11.952 18.988 1.00 96.75 185 SER A O 1
ATOM 1402 N N . PHE A 1 186 ? -13.637 -11.004 17.771 1.00 97.25 186 PHE A N 1
ATOM 1403 C CA . PHE A 1 186 ? -14.751 -11.554 18.552 1.00 97.25 186 PHE A CA 1
ATOM 1404 C C . PHE A 1 186 ? -15.075 -13.022 18.251 1.00 97.25 186 PHE A C 1
ATOM 1406 O O . PHE A 1 186 ? -15.992 -13.583 18.855 1.00 97.25 186 PHE A O 1
ATOM 1413 N N . ASN A 1 187 ? -14.286 -13.660 17.385 1.00 95.75 187 ASN A N 1
ATOM 1414 C CA . ASN A 1 187 ? -14.211 -15.116 17.245 1.00 95.75 187 ASN A CA 1
ATOM 1415 C C . ASN A 1 187 ? -13.412 -15.788 18.382 1.00 95.75 187 ASN A C 1
ATOM 1417 O O . ASN A 1 187 ? -13.336 -17.014 18.448 1.00 95.75 187 ASN A O 1
ATOM 1421 N N . ASN A 1 188 ? -12.853 -15.003 19.308 1.00 97.12 188 ASN A N 1
ATOM 1422 C CA . ASN A 1 188 ? -12.225 -15.466 20.537 1.00 97.12 188 ASN A CA 1
ATOM 1423 C C . ASN A 1 188 ? -13.064 -15.072 21.759 1.00 97.12 188 ASN A C 1
ATOM 1425 O O . ASN A 1 188 ? -13.251 -13.891 22.055 1.00 97.12 188 ASN A O 1
ATOM 1429 N N . ALA A 1 189 ? -13.539 -16.070 22.509 1.00 95.56 189 ALA A N 1
ATOM 1430 C CA . ALA A 1 189 ? -14.434 -15.858 23.645 1.00 95.56 189 ALA A CA 1
ATOM 1431 C C . ALA A 1 189 ? -13.810 -15.023 24.783 1.00 95.56 189 ALA A C 1
ATOM 1433 O O . ALA A 1 189 ? -14.516 -14.243 25.425 1.00 95.56 189 ALA A O 1
ATOM 1434 N N . PHE A 1 190 ? -12.500 -15.144 25.021 1.00 96.12 190 PHE A N 1
ATOM 1435 C CA . PHE A 1 190 ? -11.812 -14.399 26.080 1.00 96.12 190 PHE A CA 1
ATOM 1436 C C . PHE A 1 190 ? -11.675 -12.923 25.725 1.00 96.12 190 PHE A C 1
ATOM 1438 O O . PHE A 1 190 ? -11.994 -12.051 26.539 1.00 96.12 190 PHE A O 1
ATOM 1445 N N . TYR A 1 191 ? -11.244 -12.645 24.493 1.00 97.12 191 TYR A N 1
ATOM 1446 C CA . TYR A 1 191 ? -11.154 -11.280 23.990 1.00 97.12 191 TYR A CA 1
ATOM 1447 C C . TYR A 1 191 ? -12.537 -10.627 23.975 1.00 97.12 191 TYR A C 1
ATOM 1449 O O . TYR A 1 191 ? -12.732 -9.557 24.553 1.00 97.12 191 TYR A O 1
ATOM 1457 N N . ARG A 1 192 ? -13.525 -11.341 23.422 1.00 96.94 192 ARG A N 1
ATOM 1458 C CA . ARG A 1 192 ? -14.917 -10.904 23.378 1.00 96.94 192 ARG A CA 1
ATOM 1459 C C . ARG A 1 192 ? -15.430 -10.488 24.749 1.00 96.94 192 ARG A C 1
ATOM 1461 O O . ARG A 1 192 ? -15.871 -9.351 24.894 1.00 96.94 192 ARG A O 1
ATOM 1468 N N . ARG A 1 193 ? -15.351 -11.364 25.759 1.00 97.50 193 ARG A N 1
ATOM 1469 C CA . ARG A 1 193 ? -15.893 -11.038 27.085 1.00 97.50 193 ARG A CA 1
ATOM 1470 C C . ARG A 1 193 ? -15.158 -9.866 27.739 1.00 97.50 193 ARG A C 1
ATOM 1472 O O . ARG A 1 193 ? -15.793 -9.064 28.419 1.00 97.50 193 ARG A O 1
ATOM 1479 N N . SER A 1 194 ? -13.851 -9.739 27.504 1.00 96.94 194 SER A N 1
ATOM 1480 C CA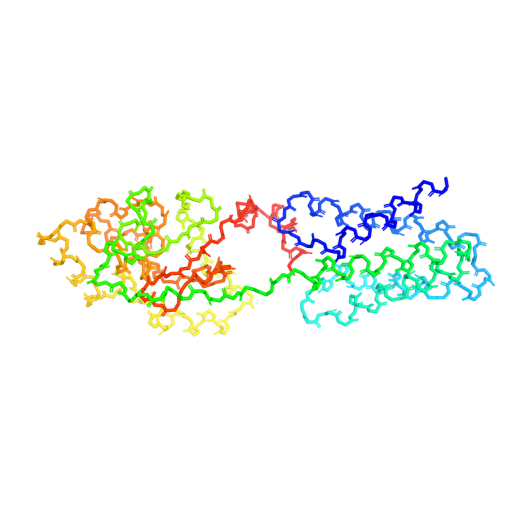 . SER A 1 194 ? -13.049 -8.621 28.016 1.00 96.94 194 SER A CA 1
ATOM 1481 C C . SER A 1 194 ? -13.516 -7.280 27.445 1.00 96.94 194 SER A C 1
ATOM 1483 O O . SER A 1 194 ? -13.730 -6.331 28.199 1.00 96.94 194 SER A O 1
ATOM 1485 N N . ILE A 1 195 ? -13.738 -7.205 26.129 1.00 97.81 195 ILE A N 1
ATOM 1486 C CA . ILE A 1 195 ? -14.208 -5.977 25.476 1.00 97.81 195 ILE A CA 1
ATOM 1487 C C . ILE A 1 195 ? -15.669 -5.681 25.812 1.00 97.81 195 ILE A C 1
ATOM 1489 O O . ILE A 1 195 ? -15.989 -4.531 26.100 1.00 97.81 195 ILE A O 1
ATOM 1493 N N . GLU A 1 196 ? -16.549 -6.687 25.840 1.00 97.06 196 GLU A N 1
ATOM 1494 C CA . GLU A 1 196 ? -17.936 -6.514 26.295 1.00 97.06 196 GLU A CA 1
ATOM 1495 C C . GLU A 1 196 ? -17.977 -5.886 27.691 1.00 97.06 196 GLU A C 1
ATOM 1497 O O . GLU A 1 196 ? -18.630 -4.863 27.888 1.00 97.06 196 GLU A O 1
ATOM 1502 N N . HIS A 1 197 ? -17.219 -6.444 28.639 1.00 97.50 197 HIS A N 1
ATOM 1503 C CA . HIS A 1 197 ? -17.165 -5.932 30.003 1.00 97.50 197 HIS A CA 1
ATOM 1504 C C . HIS A 1 197 ? -16.580 -4.513 30.077 1.00 97.50 197 HIS A C 1
ATOM 1506 O O . HIS A 1 197 ? -17.122 -3.646 30.761 1.00 97.50 197 HIS A O 1
ATOM 1512 N N . MET A 1 198 ? -15.508 -4.234 29.330 1.00 96.81 198 MET A N 1
ATOM 1513 C CA . MET A 1 198 ? -14.928 -2.890 29.258 1.00 96.81 198 MET A CA 1
ATOM 1514 C C . MET A 1 198 ? -15.948 -1.858 28.747 1.00 96.81 198 MET A C 1
ATOM 1516 O O . MET A 1 198 ? -16.052 -0.755 29.296 1.00 96.81 198 MET A O 1
ATOM 1520 N N . GLN A 1 199 ? -16.718 -2.222 27.718 1.00 97.19 199 GLN A N 1
ATOM 1521 C CA . GLN A 1 199 ? -17.746 -1.363 27.135 1.00 97.19 199 GLN A CA 1
ATOM 1522 C C . GLN A 1 199 ? -18.967 -1.193 28.044 1.00 97.19 199 GLN A C 1
ATOM 1524 O O . GLN A 1 199 ? -19.539 -0.105 28.071 1.00 97.19 199 GLN A O 1
ATOM 1529 N N . GLU A 1 200 ? -19.345 -2.219 28.815 1.00 96.75 200 GLU A N 1
ATOM 1530 C CA . GLU A 1 200 ? -20.384 -2.130 29.853 1.00 96.75 200 GLU A CA 1
ATOM 1531 C C . GLU A 1 200 ? -20.034 -1.068 30.909 1.00 96.75 200 GLU A C 1
ATOM 1533 O O . GLU A 1 200 ? -20.911 -0.326 31.345 1.00 96.75 200 GLU A O 1
ATOM 1538 N N . LEU A 1 201 ? -18.757 -0.971 31.296 1.00 96.31 201 LEU A N 1
ATOM 1539 C CA . LEU A 1 201 ? -18.301 -0.050 32.340 1.00 96.31 201 LEU A CA 1
ATOM 1540 C C . LEU A 1 201 ? -18.059 1.383 31.849 1.00 96.31 201 LEU A C 1
ATOM 1542 O O . LEU A 1 201 ? -18.284 2.335 32.593 1.00 96.31 201 LEU A O 1
ATOM 1546 N N . SER A 1 202 ? -17.538 1.545 30.630 1.00 93.44 202 SER A N 1
ATO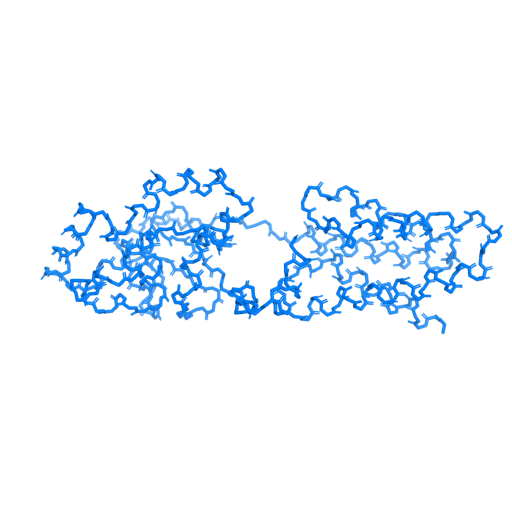M 1547 C CA . SER A 1 202 ? -16.944 2.819 30.181 1.00 93.44 202 SER A CA 1
ATOM 1548 C C . SER A 1 202 ? -17.343 3.254 28.767 1.00 93.44 202 SER A C 1
ATOM 1550 O O . SER A 1 202 ? -16.827 4.245 28.245 1.00 93.44 202 SER A O 1
ATOM 1552 N N . GLY A 1 203 ? -18.280 2.538 28.141 1.00 95.69 203 GLY A N 1
ATOM 1553 C CA . GLY A 1 203 ? -18.670 2.757 26.752 1.00 95.69 203 GLY A CA 1
ATOM 1554 C C . GLY A 1 203 ? -17.608 2.300 25.744 1.00 95.69 203 GLY A C 1
ATOM 1555 O O . GLY A 1 203 ? -16.582 1.713 26.081 1.00 95.69 203 GLY A O 1
ATOM 1556 N N . THR A 1 204 ? -17.843 2.572 24.461 1.00 95.38 204 THR A N 1
ATOM 1557 C CA . THR A 1 204 ? -17.004 2.078 23.349 1.00 95.38 204 THR A CA 1
ATOM 1558 C C . THR A 1 204 ? -15.654 2.781 23.231 1.00 95.38 204 THR A C 1
ATOM 1560 O O . THR A 1 204 ? -14.686 2.207 22.724 1.00 95.38 204 THR A O 1
ATOM 1563 N N . ARG A 1 205 ? -15.562 4.017 23.734 1.00 94.50 205 ARG A N 1
ATOM 1564 C CA . ARG A 1 205 ? -14.416 4.908 23.525 1.00 94.50 205 ARG A CA 1
ATOM 1565 C C . ARG A 1 205 ? -13.096 4.294 23.983 1.00 94.50 205 ARG A C 1
ATOM 1567 O O . ARG A 1 205 ? -12.153 4.289 23.206 1.00 94.50 205 ARG A O 1
ATOM 1574 N N . GLY A 1 206 ? -13.021 3.753 25.199 1.00 93.44 206 GLY A N 1
ATOM 1575 C CA . GLY A 1 206 ? -11.778 3.157 25.707 1.00 93.44 206 GLY A CA 1
ATOM 1576 C C . GLY A 1 206 ? -11.349 1.924 24.906 1.00 93.44 206 GLY A C 1
ATOM 1577 O O . GLY A 1 206 ? -10.184 1.791 24.543 1.00 93.44 206 GLY A O 1
ATOM 1578 N N . SER A 1 207 ? -12.309 1.067 24.547 1.00 95.12 207 SER A N 1
ATOM 1579 C CA . SER A 1 207 ? -12.036 -0.178 23.817 1.00 95.12 207 SER A CA 1
ATOM 1580 C C . SER A 1 207 ? -11.486 0.023 22.399 1.00 95.12 207 SER A C 1
ATOM 1582 O O . SER A 1 207 ? -10.855 -0.884 21.862 1.00 95.12 207 SER A O 1
ATOM 1584 N N . LYS A 1 208 ? -11.632 1.219 21.806 1.00 95.12 208 LYS A N 1
ATOM 1585 C CA . LYS A 1 208 ? -10.990 1.563 20.524 1.00 95.12 208 LYS A CA 1
ATOM 1586 C C . LYS A 1 208 ? -9.460 1.457 20.578 1.00 95.12 208 LYS A C 1
ATOM 1588 O O . LYS A 1 208 ? -8.846 1.152 19.562 1.00 95.12 208 LYS A O 1
ATOM 1593 N N . TRP A 1 209 ? -8.846 1.659 21.748 1.00 94.38 209 TRP A N 1
ATOM 1594 C CA . TRP A 1 209 ? -7.405 1.458 21.932 1.00 94.38 209 TRP A CA 1
ATOM 1595 C C . TRP A 1 209 ? -6.994 0.000 21.664 1.00 94.38 209 TRP A C 1
ATOM 1597 O O . TRP A 1 209 ? -6.006 -0.247 20.981 1.00 94.38 209 TRP A O 1
ATOM 1607 N N . CYS A 1 210 ? -7.806 -0.965 22.109 1.00 95.12 210 CYS A N 1
ATOM 1608 C CA . CYS A 1 210 ? -7.621 -2.390 21.822 1.00 95.12 210 CYS A CA 1
ATOM 1609 C C . CYS A 1 210 ? -7.955 -2.722 20.358 1.00 95.12 210 CYS A C 1
ATOM 1611 O O . CYS A 1 210 ? -7.244 -3.489 19.708 1.00 95.12 210 CYS A O 1
ATOM 1613 N N . ALA A 1 211 ? -9.027 -2.122 19.837 1.00 95.50 211 ALA A N 1
ATOM 1614 C CA . ALA A 1 211 ? -9.549 -2.379 18.496 1.00 95.50 211 ALA A CA 1
ATOM 1615 C C . ALA A 1 211 ? -8.542 -2.056 17.384 1.00 95.50 211 ALA A C 1
ATOM 1617 O O . ALA A 1 211 ? -8.495 -2.757 16.372 1.00 95.50 211 ALA A O 1
ATOM 1618 N N . GLY A 1 212 ? -7.688 -1.050 17.608 1.00 94.12 212 GLY A N 1
ATOM 1619 C CA . GLY A 1 212 ? -6.588 -0.699 16.712 1.00 94.12 212 GLY A CA 1
ATOM 1620 C C . GLY A 1 212 ? -5.579 -1.822 16.473 1.00 94.12 212 GLY A C 1
ATOM 1621 O O . GLY A 1 212 ? -4.847 -1.744 15.501 1.00 94.12 212 GLY A O 1
ATOM 1622 N N . CYS A 1 213 ? -5.554 -2.870 17.302 1.00 94.31 213 CYS A N 1
ATOM 1623 C CA . CYS A 1 213 ? -4.702 -4.043 17.093 1.00 94.31 213 CYS A CA 1
ATOM 1624 C C . CYS A 1 213 ? -5.467 -5.348 16.894 1.00 94.31 213 CYS A C 1
ATOM 1626 O O . CYS A 1 213 ? -4.856 -6.323 16.484 1.00 94.31 213 CYS A O 1
ATOM 1628 N N . HIS A 1 214 ? -6.764 -5.395 17.193 1.00 96.56 214 HIS A N 1
ATOM 1629 C CA . HIS A 1 214 ? -7.532 -6.644 17.216 1.00 96.56 214 HIS A CA 1
ATOM 1630 C C . HIS A 1 214 ? -8.645 -6.698 16.162 1.00 96.56 214 HIS A C 1
ATOM 1632 O O . HIS A 1 214 ? -8.896 -7.755 15.584 1.00 96.56 214 HIS A O 1
ATOM 1638 N N . ASP A 1 215 ? -9.282 -5.562 15.857 1.00 96.25 215 ASP A N 1
ATOM 1639 C CA . ASP A 1 215 ? -10.626 -5.541 15.266 1.00 96.25 215 ASP A CA 1
ATOM 1640 C C . ASP A 1 215 ? -10.695 -4.774 13.944 1.00 96.25 215 ASP A C 1
ATOM 1642 O O . ASP A 1 215 ? -11.683 -4.099 13.666 1.00 96.25 215 ASP A O 1
ATOM 1646 N N . HIS A 1 216 ? -9.655 -4.838 13.109 1.00 95.94 216 HIS A N 1
ATOM 1647 C CA . HIS A 1 216 ? -9.499 -3.946 11.948 1.00 95.94 216 HIS A CA 1
ATOM 1648 C C . HIS A 1 216 ? -10.749 -3.844 11.050 1.00 95.94 216 HIS A C 1
ATOM 1650 O O . HIS A 1 216 ? -11.110 -2.743 10.632 1.00 95.94 216 HIS A O 1
ATOM 1656 N N . ALA A 1 217 ? -11.452 -4.957 10.810 1.00 95.38 217 ALA A N 1
ATOM 1657 C CA . ALA A 1 217 ? -12.656 -4.990 9.977 1.00 95.38 217 ALA A CA 1
ATOM 1658 C C . ALA A 1 217 ? -13.871 -4.253 10.585 1.00 95.38 217 ALA A C 1
ATOM 1660 O O . ALA A 1 217 ? -14.713 -3.754 9.840 1.00 95.38 217 ALA A O 1
ATOM 1661 N N . VAL A 1 218 ? -13.973 -4.160 11.917 1.00 95.88 218 VAL A N 1
ATOM 1662 C CA . VAL A 1 218 ? -15.032 -3.414 12.640 1.00 95.88 218 VAL A CA 1
ATOM 1663 C C . VAL A 1 218 ? -14.560 -2.007 13.019 1.00 95.88 218 VAL A C 1
ATOM 1665 O O . VAL A 1 218 ? -15.345 -1.066 13.132 1.00 95.88 218 VAL A O 1
ATOM 1668 N N . PHE A 1 219 ? -13.262 -1.856 13.254 1.00 96.44 219 PHE A N 1
ATOM 1669 C CA . PHE A 1 219 ? -12.663 -0.638 13.759 1.00 96.44 219 PHE A CA 1
ATOM 1670 C C . PHE A 1 219 ? -12.516 0.421 12.671 1.00 96.44 219 PHE A C 1
ATOM 1672 O O . PHE A 1 219 ? -13.042 1.528 12.803 1.00 96.44 219 PHE A O 1
ATOM 1679 N N . PHE A 1 220 ? -11.861 0.075 11.560 1.00 96.38 220 PHE A N 1
ATOM 1680 C CA . PHE A 1 220 ? -11.541 1.054 10.525 1.00 96.38 220 PHE A CA 1
ATOM 1681 C C . PHE A 1 220 ? -12.758 1.512 9.718 1.00 96.38 220 PHE A C 1
ATOM 1683 O O . PHE A 1 220 ? -12.710 2.596 9.141 1.00 96.38 220 PHE A O 1
ATOM 1690 N N . ASN A 1 221 ? -13.859 0.754 9.710 1.00 94.19 221 ASN A N 1
ATOM 1691 C CA . ASN A 1 221 ? -15.103 1.151 9.040 1.00 94.19 221 ASN A CA 1
ATOM 1692 C C . ASN A 1 221 ? -16.046 1.986 9.928 1.00 94.19 221 ASN A C 1
ATOM 1694 O O . ASN A 1 221 ? -17.148 2.320 9.495 1.00 94.19 221 ASN A O 1
ATOM 1698 N N . GLY A 1 222 ? -15.639 2.306 11.163 1.00 94.38 222 GLY A N 1
ATOM 1699 C CA . GLY A 1 222 ? -16.407 3.137 12.094 1.00 94.38 222 GLY A CA 1
ATOM 1700 C C . GLY A 1 222 ? -17.526 2.405 12.838 1.00 94.38 222 GLY A C 1
ATOM 1701 O O . GLY A 1 222 ? -18.233 3.016 13.635 1.00 94.38 222 GLY A O 1
ATOM 1702 N N . ARG A 1 223 ? -17.699 1.091 12.654 1.00 93.31 223 ARG A N 1
ATOM 1703 C CA . ARG A 1 223 ? -18.730 0.329 13.381 1.00 93.31 223 ARG A CA 1
ATOM 1704 C C . ARG A 1 223 ? -18.456 0.220 14.878 1.00 93.31 223 ARG A C 1
ATOM 1706 O O . ARG A 1 223 ? -19.380 -0.056 15.643 1.00 93.31 223 ARG A O 1
ATOM 1713 N N . PHE A 1 224 ? -17.224 0.482 15.299 1.00 92.56 224 PHE A N 1
ATOM 1714 C CA . PHE A 1 224 ? -16.808 0.495 16.701 1.00 92.56 224 PHE A CA 1
ATOM 1715 C C . PHE A 1 224 ? -17.356 1.677 17.524 1.00 92.56 224 PHE A C 1
ATOM 1717 O O . PHE A 1 224 ? -17.120 1.740 18.726 1.00 92.56 224 PHE A O 1
ATOM 1724 N N . GLU A 1 225 ? -18.105 2.608 16.917 1.00 92.19 225 GLU A N 1
ATOM 1725 C CA . GLU A 1 225 ? -18.864 3.617 17.678 1.00 92.19 225 GLU A CA 1
ATOM 1726 C C . GLU A 1 225 ? -20.026 3.001 18.471 1.00 92.19 225 GLU A C 1
ATOM 1728 O O . GLU A 1 225 ? -20.442 3.556 19.489 1.00 92.19 225 GLU A O 1
ATOM 1733 N N . ARG A 1 226 ? -20.537 1.842 18.034 1.00 94.50 226 ARG A N 1
ATOM 1734 C CA . ARG A 1 226 ? -21.629 1.118 18.698 1.00 94.50 226 ARG A CA 1
ATOM 1735 C C . ARG A 1 226 ? -21.102 -0.035 19.557 1.00 94.50 226 ARG A C 1
ATOM 1737 O O . ARG A 1 226 ? -20.060 -0.603 19.217 1.00 94.50 226 ARG A O 1
ATOM 1744 N N . PRO A 1 227 ? -21.812 -0.410 20.638 1.00 96.38 227 PRO A N 1
ATOM 1745 C CA . PRO A 1 227 ? -21.421 -1.531 21.485 1.00 96.38 227 PRO A CA 1
ATOM 1746 C C . PRO A 1 227 ? -21.224 -2.819 20.686 1.00 96.38 227 PRO A C 1
ATOM 1748 O O . PRO A 1 227 ? -22.061 -3.187 19.860 1.00 96.38 227 PRO A O 1
ATOM 1751 N N . ILE A 1 228 ? -20.137 -3.544 20.953 1.00 96.25 228 ILE A N 1
ATOM 1752 C CA . ILE A 1 228 ? -19.815 -4.747 20.189 1.00 96.25 228 ILE A CA 1
ATOM 1753 C C . ILE A 1 228 ? -20.865 -5.838 20.370 1.00 96.25 228 ILE A C 1
ATOM 1755 O O . ILE A 1 228 ? -21.182 -6.526 19.405 1.00 96.25 228 ILE A O 1
ATOM 1759 N N . LYS A 1 229 ? -21.480 -5.927 21.557 1.00 95.94 229 LYS A N 1
ATOM 1760 C CA . LYS A 1 229 ? -22.545 -6.891 21.870 1.00 95.94 229 LYS A CA 1
ATOM 1761 C C . LYS A 1 229 ? -23.714 -6.875 20.872 1.00 95.94 229 LYS A C 1
ATOM 1763 O O . LYS A 1 229 ? -24.412 -7.870 20.745 1.00 95.94 229 LYS A O 1
ATOM 1768 N N . GLU A 1 230 ? -23.917 -5.766 20.158 1.00 96.12 230 GLU A N 1
ATOM 1769 C CA . GLU A 1 230 ? -24.986 -5.584 19.165 1.00 96.12 230 GLU A CA 1
ATOM 1770 C C . GLU A 1 230 ? -24.584 -6.026 17.746 1.00 96.12 230 GLU A C 1
ATOM 1772 O O . GLU A 1 230 ? -25.390 -5.963 16.821 1.00 96.12 230 GLU A O 1
ATOM 1777 N N . GLN A 1 231 ? -23.329 -6.432 17.542 1.00 95.38 231 GLN A N 1
ATOM 1778 C CA . GLN A 1 231 ? -22.767 -6.728 16.222 1.00 95.38 231 GLN A CA 1
ATOM 1779 C C . GLN A 1 231 ? -21.802 -7.925 16.208 1.00 95.38 231 GLN A C 1
ATOM 1781 O O . GLN A 1 231 ? -21.036 -8.080 15.263 1.00 95.38 231 GLN A O 1
ATOM 1786 N N . LEU A 1 232 ? -21.849 -8.783 17.230 1.00 95.00 232 LEU A N 1
ATOM 1787 C CA . LEU A 1 232 ? -20.967 -9.949 17.366 1.00 95.00 232 LEU A CA 1
ATOM 1788 C C . LEU A 1 232 ? -21.102 -10.949 16.223 1.00 95.00 232 LEU A C 1
ATOM 1790 O O . LEU A 1 232 ? -20.104 -11.506 15.779 1.00 95.00 232 LEU A O 1
ATOM 1794 N N . ASP A 1 233 ? -22.323 -11.162 15.741 1.00 94.06 233 ASP A N 1
ATOM 1795 C CA . ASP A 1 233 ? -22.606 -12.176 14.725 1.00 94.06 233 ASP A CA 1
ATOM 1796 C C . ASP A 1 233 ? -22.278 -11.695 13.304 1.00 94.06 233 ASP A C 1
ATOM 1798 O O . ASP A 1 233 ? -22.548 -12.394 12.326 1.00 94.06 233 ASP A O 1
ATOM 1802 N N . THR A 1 234 ? -21.719 -10.489 13.151 1.00 95.88 234 THR A N 1
ATOM 1803 C CA . THR A 1 234 ? -21.406 -9.970 11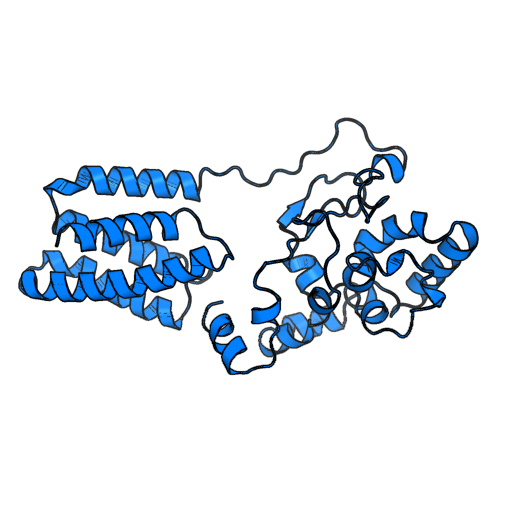.820 1.00 95.88 234 THR A CA 1
ATOM 1804 C C . THR A 1 234 ? -20.072 -10.523 11.330 1.00 95.88 234 THR A C 1
ATOM 1806 O O . THR A 1 234 ? -19.160 -10.737 12.133 1.00 95.88 234 THR A O 1
ATOM 1809 N N . PRO A 1 235 ? -19.904 -10.718 10.010 1.00 94.62 235 PRO A N 1
ATOM 1810 C CA . PRO A 1 235 ? -18.653 -11.229 9.460 1.00 94.62 235 PRO A CA 1
ATOM 1811 C C . PRO A 1 235 ? -17.430 -10.417 9.901 1.00 94.62 235 PRO A C 1
ATOM 1813 O O . PRO A 1 235 ? -16.401 -10.993 10.236 1.00 94.62 235 PRO A O 1
ATOM 1816 N N . GLU A 1 236 ? -17.549 -9.089 9.966 1.00 94.94 236 GLU A N 1
ATOM 1817 C CA . GLU A 1 236 ? -16.456 -8.207 10.384 1.00 94.94 236 GLU A CA 1
ATOM 1818 C C . GLU A 1 236 ? -15.965 -8.501 11.802 1.00 94.94 236 GLU A C 1
ATOM 1820 O O . GLU A 1 236 ? -14.759 -8.509 12.037 1.00 94.94 236 GLU A O 1
ATOM 1825 N N . ALA A 1 237 ? -16.881 -8.778 12.734 1.00 95.94 237 ALA A N 1
ATOM 1826 C CA . ALA A 1 237 ? -16.543 -9.107 14.115 1.00 95.94 237 ALA A CA 1
ATOM 1827 C C . ALA A 1 237 ? -15.856 -10.479 14.240 1.00 95.94 237 ALA A C 1
ATOM 1829 O O . ALA A 1 237 ? -15.143 -10.736 15.206 1.00 95.94 237 ALA A O 1
ATOM 1830 N N . GLN A 1 238 ? -16.033 -11.352 13.248 1.00 95.44 238 GLN A N 1
ATOM 1831 C CA . GLN A 1 238 ? -15.481 -12.708 13.227 1.00 95.44 238 GLN A CA 1
ATOM 1832 C C . GLN A 1 238 ? -14.210 -12.836 12.369 1.00 95.44 238 GLN A C 1
ATOM 1834 O O . GLN A 1 238 ? -13.620 -13.913 12.301 1.00 95.44 238 GLN A O 1
ATOM 1839 N N . ASN A 1 239 ? -13.774 -11.759 11.710 1.00 93.38 239 ASN A N 1
ATOM 1840 C CA . ASN A 1 239 ? -12.688 -11.803 10.728 1.00 93.38 239 ASN A CA 1
ATOM 1841 C C . ASN A 1 239 ? -11.284 -11.911 11.352 1.00 93.38 239 ASN A C 1
ATOM 1843 O O . ASN A 1 239 ? -10.360 -12.429 10.718 1.00 93.38 239 ASN A O 1
ATOM 1847 N N . GLY A 1 240 ? -11.113 -11.383 12.569 1.00 94.88 240 GLY A N 1
ATOM 1848 C CA . GLY A 1 240 ? -9.792 -11.159 13.158 1.00 94.88 240 GLY A CA 1
ATOM 1849 C C . GLY A 1 240 ? -8.929 -10.212 12.321 1.00 94.88 240 GLY A C 1
ATOM 1850 O O . GLY A 1 240 ? -9.427 -9.345 11.592 1.00 94.88 240 GLY A O 1
ATOM 1851 N N . LEU A 1 241 ? -7.613 -10.401 12.397 1.00 96.75 241 LEU A N 1
ATOM 1852 C CA . LEU A 1 241 ? -6.637 -9.684 11.583 1.00 96.75 241 LEU A CA 1
ATOM 1853 C C . LEU A 1 241 ? -6.354 -10.457 10.296 1.00 96.75 241 LEU A C 1
ATOM 1855 O O . LEU A 1 241 ? -5.520 -11.360 10.281 1.00 96.75 241 LEU A O 1
ATOM 1859 N N . GLY A 1 242 ? -7.038 -10.093 9.210 1.00 94.38 242 GLY A N 1
ATOM 1860 C CA . GLY A 1 242 ? -6.809 -10.660 7.879 1.00 94.38 242 GLY A CA 1
ATOM 1861 C C . GLY A 1 242 ? -5.456 -10.293 7.262 1.00 94.38 242 GLY A C 1
ATOM 1862 O O . GLY A 1 242 ? -4.708 -9.472 7.790 1.00 94.38 242 GLY A O 1
ATOM 1863 N N . CYS A 1 243 ? -5.138 -10.857 6.094 1.00 94.50 243 CYS A N 1
ATOM 1864 C CA . CYS A 1 243 ? -3.838 -10.653 5.438 1.00 94.50 243 CYS A CA 1
ATOM 1865 C C . CYS A 1 243 ? -3.522 -9.161 5.227 1.00 94.50 243 CYS A C 1
ATOM 1867 O O . CYS A 1 243 ? -2.426 -8.682 5.526 1.00 94.50 243 CYS A O 1
ATOM 1869 N N . VAL A 1 244 ? -4.513 -8.397 4.760 1.00 93.19 244 VAL A N 1
ATOM 1870 C CA . VAL A 1 244 ? -4.365 -6.960 4.491 1.00 93.19 244 VAL A CA 1
ATOM 1871 C C . VAL A 1 244 ? -4.234 -6.111 5.756 1.00 93.19 244 VAL A C 1
ATOM 1873 O O . VAL A 1 244 ? -3.769 -4.979 5.649 1.00 93.19 244 VAL A O 1
ATOM 1876 N N . SER A 1 245 ? -4.568 -6.635 6.941 1.00 95.06 245 SER A N 1
ATOM 1877 C CA . SER A 1 245 ? -4.338 -5.938 8.212 1.00 95.06 245 SER A CA 1
ATOM 1878 C C . SER A 1 245 ? -2.853 -5.691 8.453 1.00 95.06 245 SER A C 1
ATOM 1880 O O . SER A 1 245 ? -2.497 -4.639 8.971 1.00 95.06 245 SER A O 1
ATOM 1882 N N . CYS A 1 246 ? -1.993 -6.622 8.026 1.00 93.69 246 CYS A N 1
ATOM 1883 C CA . CYS A 1 246 ? -0.540 -6.465 8.076 1.00 93.69 246 CYS A CA 1
ATOM 1884 C C . CYS A 1 246 ? 0.013 -5.927 6.752 1.00 93.69 246 CYS A C 1
ATOM 1886 O O . CYS A 1 246 ? 0.797 -4.982 6.743 1.00 93.69 246 CYS A O 1
ATOM 1888 N N . HIS A 1 247 ? -0.424 -6.483 5.616 1.00 92.69 247 HIS A N 1
ATOM 1889 C CA . HIS A 1 247 ? 0.122 -6.146 4.293 1.00 92.69 247 HIS A CA 1
ATOM 1890 C C . HIS A 1 247 ? -0.236 -4.741 3.787 1.00 92.69 247 HIS A C 1
ATOM 1892 O O . HIS A 1 247 ? 0.268 -4.323 2.744 1.00 92.69 247 HIS A O 1
ATOM 1898 N N . SER A 1 248 ? -1.070 -4.006 4.522 1.00 93.06 248 SER A N 1
ATOM 1899 C CA . SER A 1 248 ? -1.420 -2.617 4.210 1.00 93.06 248 SER A CA 1
ATOM 1900 C C . SER A 1 248 ? -0.802 -1.610 5.175 1.00 93.06 248 SER A C 1
ATOM 1902 O O . SER A 1 248 ? -1.048 -0.417 5.014 1.00 93.06 248 SER A O 1
ATOM 1904 N N . ILE A 1 249 ? -0.005 -2.046 6.156 1.00 93.06 249 ILE A N 1
ATOM 1905 C CA . ILE A 1 249 ? 0.763 -1.137 7.011 1.00 93.06 249 ILE A CA 1
ATOM 1906 C C . ILE A 1 249 ? 1.912 -0.558 6.186 1.00 93.06 249 ILE A C 1
ATOM 1908 O O . ILE A 1 249 ? 2.725 -1.296 5.632 1.00 93.06 249 ILE A O 1
ATOM 1912 N N . VAL A 1 250 ? 1.965 0.769 6.080 1.00 90.69 250 VAL A N 1
ATOM 1913 C CA . VAL A 1 250 ? 2.959 1.474 5.246 1.00 90.69 250 VAL A CA 1
ATOM 1914 C C . VAL A 1 250 ? 3.863 2.413 6.023 1.00 90.69 250 VAL A C 1
ATOM 1916 O O . VAL A 1 250 ? 4.812 2.935 5.450 1.00 90.69 250 VAL A O 1
ATOM 1919 N N . ASP A 1 251 ? 3.551 2.643 7.292 1.00 91.19 251 ASP A N 1
ATOM 1920 C CA . ASP A 1 251 ? 4.328 3.491 8.180 1.00 91.19 251 ASP A CA 1
ATOM 1921 C C . ASP A 1 251 ? 4.063 3.083 9.632 1.00 91.19 251 ASP A C 1
ATOM 1923 O O . ASP A 1 251 ? 2.935 2.706 9.972 1.00 91.19 251 ASP A O 1
ATOM 1927 N N . VAL A 1 252 ? 5.104 3.142 10.461 1.00 91.31 252 VAL A N 1
ATOM 1928 C CA . VAL A 1 252 ? 5.037 2.940 11.912 1.00 91.31 252 VAL A CA 1
ATOM 1929 C C . VAL A 1 252 ? 5.524 4.234 12.546 1.00 91.31 252 VAL A C 1
ATOM 1931 O O . VAL A 1 252 ? 6.702 4.569 12.438 1.00 91.31 252 VAL A O 1
ATOM 1934 N N . ASP A 1 253 ? 4.600 4.949 13.182 1.00 84.62 253 ASP A N 1
ATOM 1935 C CA . ASP A 1 253 ? 4.815 6.300 13.713 1.00 84.62 253 ASP A CA 1
ATOM 1936 C C . ASP A 1 253 ? 5.821 6.252 14.878 1.00 84.62 253 ASP A C 1
ATOM 1938 O O . ASP A 1 253 ? 6.822 6.967 14.916 1.00 84.62 253 ASP A O 1
ATOM 1942 N N . SER A 1 254 ? 5.597 5.313 15.800 1.00 85.31 254 SER A N 1
ATOM 1943 C CA . SER A 1 254 ? 6.334 5.174 17.054 1.00 85.31 254 SER A CA 1
ATOM 1944 C C . SER A 1 254 ? 6.342 3.714 17.511 1.00 85.31 254 SER A C 1
ATOM 1946 O O . SER A 1 254 ? 5.379 2.979 17.303 1.00 85.31 254 SER A O 1
ATOM 1948 N N . SER A 1 255 ? 7.424 3.292 18.169 1.00 86.44 255 SER A N 1
ATOM 1949 C CA . SER A 1 255 ? 7.500 2.015 18.889 1.00 86.44 255 SER A CA 1
ATOM 1950 C C . SER A 1 255 ? 7.023 2.124 20.342 1.00 86.44 255 SER A C 1
ATOM 1952 O O . SER A 1 255 ? 7.058 1.137 21.070 1.00 86.44 255 SER A O 1
ATOM 1954 N N . MET A 1 256 ? 6.661 3.326 20.797 1.00 86.69 256 MET A N 1
ATOM 1955 C CA . MET A 1 256 ? 6.010 3.556 22.087 1.00 86.69 256 MET A CA 1
ATOM 1956 C C . MET A 1 256 ? 4.493 3.552 21.925 1.00 86.69 256 MET A C 1
ATOM 1958 O O . MET A 1 256 ? 3.984 4.162 20.982 1.00 86.69 256 MET A O 1
ATOM 1962 N N . GLY A 1 257 ? 3.797 2.932 22.879 1.00 83.25 257 GLY A N 1
ATOM 1963 C CA . GLY A 1 257 ? 2.344 2.793 22.865 1.00 83.25 257 GLY A CA 1
ATOM 1964 C C . GLY A 1 257 ? 1.869 1.542 22.129 1.00 83.25 257 GLY A C 1
ATOM 1965 O O . GLY A 1 257 ? 2.573 0.533 22.076 1.00 83.25 257 GLY A O 1
ATOM 1966 N N . ASN A 1 258 ? 0.668 1.612 21.566 1.00 84.00 258 ASN A N 1
ATOM 1967 C CA . ASN A 1 258 ? -0.023 0.526 20.900 1.00 84.00 258 ASN A CA 1
ATOM 1968 C C . ASN A 1 258 ? -0.695 1.002 19.601 1.00 84.00 258 ASN A C 1
ATOM 1970 O O . ASN A 1 258 ? -1.248 2.095 19.507 1.00 84.00 258 ASN A O 1
ATOM 1974 N N . GLY A 1 259 ? -0.656 0.160 18.569 1.00 86.44 259 GLY A N 1
ATOM 1975 C CA . GLY A 1 259 ? -1.337 0.430 17.300 1.00 86.44 259 GLY A CA 1
ATOM 1976 C C . GLY A 1 259 ? -0.844 1.663 16.528 1.00 86.44 259 GLY A C 1
ATOM 1977 O O . GLY A 1 259 ? -1.580 2.181 15.695 1.00 86.44 259 GLY A O 1
ATOM 1978 N N . GLY A 1 260 ? 0.376 2.152 16.781 1.00 91.25 260 GLY A N 1
ATOM 1979 C CA . GLY A 1 260 ? 0.968 3.328 16.127 1.00 91.25 260 GLY A CA 1
ATOM 1980 C C . GLY A 1 260 ? 1.397 3.089 14.677 1.00 91.25 260 GLY A C 1
ATOM 1981 O O . GLY A 1 260 ? 2.580 3.185 14.355 1.00 91.25 260 GLY A O 1
ATOM 1982 N N . PHE A 1 261 ? 0.452 2.760 13.797 1.00 93.62 261 PHE A N 1
ATOM 1983 C CA . PHE A 1 261 ? 0.711 2.469 12.389 1.00 93.62 261 PHE A CA 1
ATOM 1984 C C . PHE A 1 261 ? -0.284 3.151 11.446 1.00 93.62 261 PHE A C 1
ATOM 1986 O O . PHE A 1 261 ? -1.404 3.501 11.822 1.00 93.62 261 PHE A O 1
ATOM 1993 N N . THR A 1 262 ? 0.118 3.290 10.182 1.00 94.44 262 THR A N 1
ATOM 1994 C CA . THR A 1 262 ? -0.740 3.800 9.109 1.00 94.44 262 THR A CA 1
ATOM 1995 C C . THR A 1 262 ? -1.131 2.686 8.145 1.00 94.44 262 THR A C 1
ATOM 1997 O O . THR A 1 262 ? -0.272 2.107 7.477 1.00 94.44 262 THR A O 1
ATOM 2000 N N . ILE A 1 263 ? -2.437 2.439 8.009 1.00 94.50 263 ILE A N 1
ATOM 2001 C CA . ILE A 1 263 ? -2.999 1.573 6.966 1.00 94.50 263 ILE A CA 1
ATOM 2002 C C . ILE A 1 263 ? -3.166 2.363 5.670 1.00 94.50 263 ILE A C 1
ATOM 2004 O O . ILE A 1 263 ? -3.772 3.438 5.637 1.00 94.50 263 ILE A O 1
ATOM 2008 N N . ARG A 1 264 ? -2.665 1.808 4.568 1.00 92.06 264 ARG A N 1
ATOM 2009 C CA . ARG A 1 264 ? -2.914 2.313 3.222 1.00 92.06 264 ARG A CA 1
ATOM 2010 C C . ARG A 1 264 ? -4.132 1.631 2.622 1.00 92.06 264 ARG A C 1
ATOM 2012 O O . ARG A 1 264 ? -4.067 0.466 2.247 1.00 92.06 264 ARG A O 1
ATOM 2019 N N . TYR A 1 265 ? -5.195 2.399 2.427 1.00 90.19 265 TYR A N 1
ATOM 2020 C CA . TYR A 1 265 ? -6.304 2.020 1.567 1.00 90.19 265 TYR A CA 1
ATOM 2021 C C . TYR A 1 265 ? -6.006 2.459 0.121 1.00 90.19 265 TYR A C 1
ATOM 2023 O O . TYR A 1 265 ? -5.892 3.664 -0.146 1.00 90.19 265 TYR A O 1
ATOM 2031 N N . PRO A 1 266 ? -5.788 1.519 -0.822 1.00 81.69 266 PRO A N 1
ATOM 2032 C CA . PRO A 1 266 ? -5.386 1.862 -2.176 1.00 81.69 266 PRO A CA 1
ATOM 2033 C C . PRO A 1 266 ? -6.596 2.297 -3.024 1.00 81.69 266 PRO A C 1
ATOM 2035 O O . PRO A 1 266 ? -7.644 1.649 -2.972 1.00 81.69 266 PRO A O 1
ATOM 2038 N N . PRO A 1 267 ? -6.449 3.307 -3.907 1.00 72.62 267 PRO A N 1
ATOM 2039 C CA . PRO A 1 267 ? -7.531 3.750 -4.796 1.00 72.62 267 PRO A CA 1
ATOM 2040 C C . PRO A 1 267 ? -8.113 2.638 -5.686 1.00 72.62 267 PRO A C 1
ATOM 2042 O O . PRO A 1 267 ? -9.267 2.702 -6.099 1.00 72.62 267 PRO A O 1
ATOM 2045 N N . LEU A 1 268 ? -7.302 1.619 -5.986 1.00 72.31 268 LEU A N 1
ATOM 2046 C CA . LEU A 1 268 ? -7.637 0.502 -6.870 1.00 72.31 268 LEU A CA 1
ATOM 2047 C C . LEU A 1 268 ? -8.246 -0.713 -6.155 1.00 72.31 268 LEU A C 1
ATOM 2049 O O . LEU A 1 268 ? -8.502 -1.713 -6.822 1.00 72.31 268 LEU A O 1
ATOM 2053 N N . HIS A 1 269 ? -8.498 -0.655 -4.840 1.00 75.56 269 HIS A N 1
ATOM 2054 C CA . HIS A 1 269 ? -8.987 -1.811 -4.080 1.00 75.56 269 HIS A CA 1
ATOM 2055 C C . HIS A 1 269 ? -10.203 -2.488 -4.735 1.00 75.56 269 HIS A C 1
ATOM 2057 O O . HIS A 1 269 ? -10.151 -3.682 -5.006 1.00 75.56 269 HIS A O 1
ATOM 2063 N N . ARG A 1 270 ? -11.242 -1.717 -5.086 1.00 70.12 270 ARG A N 1
ATOM 2064 C CA . ARG A 1 270 ? -12.486 -2.250 -5.673 1.00 70.12 270 ARG A CA 1
ATOM 2065 C C . ARG A 1 270 ? -12.296 -2.983 -7.003 1.00 70.12 270 ARG A C 1
ATOM 2067 O O . ARG A 1 270 ? -13.077 -3.864 -7.333 1.00 70.12 270 ARG A O 1
ATOM 2074 N N . LEU A 1 271 ? -11.277 -2.614 -7.779 1.00 70.00 271 LEU A N 1
ATOM 2075 C CA . LEU A 1 271 ? -10.921 -3.334 -9.005 1.00 70.00 271 LEU A CA 1
ATOM 2076 C C . LEU A 1 271 ? -10.199 -4.645 -8.676 1.00 70.00 271 LEU A C 1
ATOM 2078 O O . LEU A 1 271 ? -10.448 -5.654 -9.327 1.00 70.00 271 LEU A O 1
ATOM 2082 N N . ALA A 1 272 ? -9.339 -4.637 -7.654 1.00 66.38 272 ALA A N 1
ATOM 2083 C CA . ALA A 1 272 ? -8.573 -5.804 -7.224 1.00 66.38 272 ALA A CA 1
ATOM 2084 C C . ALA A 1 272 ? -9.428 -6.877 -6.528 1.00 66.38 272 ALA A C 1
ATOM 2086 O O . ALA A 1 272 ? -9.177 -8.063 -6.724 1.00 66.38 272 ALA A O 1
ATOM 2087 N N . SER A 1 273 ? -10.440 -6.476 -5.753 1.00 67.88 273 SER A N 1
ATOM 2088 C CA . SER A 1 273 ? -11.391 -7.377 -5.084 1.00 67.88 273 SER A CA 1
ATOM 2089 C C . SER A 1 273 ? -12.615 -7.728 -5.941 1.00 67.88 273 SER A C 1
ATOM 2091 O O . SER A 1 273 ? -13.509 -8.445 -5.490 1.00 67.88 273 SER A O 1
ATOM 2093 N N . SER A 1 274 ? -12.678 -7.257 -7.193 1.00 69.56 274 SER A N 1
ATOM 2094 C CA . SER A 1 274 ? -13.812 -7.545 -8.071 1.00 69.56 274 SER A CA 1
ATOM 2095 C C . SER A 1 274 ? -13.901 -9.033 -8.420 1.00 69.56 274 SER A C 1
ATOM 2097 O O . SER A 1 274 ? -12.919 -9.672 -8.806 1.00 69.56 274 SER A O 1
ATOM 2099 N N . ARG A 1 275 ? -15.122 -9.574 -8.338 1.00 66.44 275 ARG A N 1
ATOM 2100 C CA . ARG A 1 275 ? -15.453 -10.940 -8.774 1.00 66.44 275 ARG A CA 1
ATOM 2101 C C . ARG A 1 275 ? -15.751 -11.038 -10.272 1.00 66.44 275 ARG A C 1
ATOM 2103 O O . ARG A 1 275 ? -15.914 -12.145 -10.774 1.00 66.44 275 ARG A O 1
ATOM 2110 N N . ASP A 1 276 ? -15.815 -9.909 -10.979 1.00 74.88 276 ASP A N 1
ATOM 2111 C CA . ASP A 1 276 ? -15.939 -9.888 -12.436 1.00 74.88 276 ASP A CA 1
ATOM 2112 C C . ASP A 1 276 ? -14.618 -10.371 -13.069 1.00 74.88 276 ASP A C 1
ATOM 2114 O O . ASP A 1 276 ? -13.583 -9.727 -12.864 1.00 74.88 276 ASP A O 1
ATOM 2118 N N . PRO A 1 277 ? -14.619 -11.468 -13.852 1.00 67.56 277 PRO A N 1
ATOM 2119 C CA . PRO A 1 277 ? -13.424 -11.988 -14.512 1.00 67.56 277 PRO A CA 1
ATOM 2120 C C . PRO A 1 277 ? -12.683 -10.949 -15.361 1.00 67.56 277 PRO A C 1
ATOM 2122 O O . PRO A 1 277 ? -11.452 -10.965 -15.402 1.00 67.56 277 PRO A O 1
ATOM 2125 N N . CYS A 1 278 ? -13.398 -10.024 -16.009 1.00 63.16 278 CYS A N 1
ATOM 2126 C CA . CYS A 1 278 ? -12.797 -8.974 -16.826 1.00 63.16 278 CYS A CA 1
ATOM 2127 C C . CYS A 1 278 ? -12.068 -7.939 -15.961 1.00 63.16 278 CYS A C 1
ATOM 2129 O O . CYS A 1 278 ? -10.922 -7.589 -16.250 1.00 63.16 278 CYS A O 1
ATOM 2131 N N . ALA A 1 279 ? -12.685 -7.500 -14.861 1.00 63.47 279 ALA A N 1
ATOM 2132 C CA . ALA A 1 279 ? -12.041 -6.606 -13.900 1.00 63.47 279 ALA A CA 1
ATOM 2133 C C . ALA A 1 279 ? -10.845 -7.294 -13.217 1.00 63.47 279 ALA A C 1
ATOM 2135 O O . ALA A 1 279 ? -9.756 -6.719 -13.142 1.00 63.47 279 ALA A O 1
ATOM 2136 N N . ARG A 1 280 ? -10.996 -8.564 -12.823 1.00 58.59 280 ARG A N 1
ATOM 2137 C CA . ARG A 1 280 ? -9.935 -9.362 -12.196 1.00 58.59 280 ARG A CA 1
ATOM 2138 C C . ARG A 1 280 ? -8.751 -9.568 -13.139 1.00 58.59 280 ARG A C 1
ATOM 2140 O O . ARG A 1 280 ? -7.616 -9.434 -12.698 1.00 58.59 280 ARG A O 1
ATOM 2147 N N . TRP A 1 281 ? -8.975 -9.806 -14.435 1.00 53.09 281 TRP A N 1
ATOM 2148 C CA . TRP A 1 281 ? -7.900 -9.937 -15.430 1.00 53.09 281 TRP A CA 1
ATOM 2149 C C . TRP A 1 281 ? -7.064 -8.659 -15.562 1.00 53.09 281 TRP A C 1
ATOM 2151 O O . TRP A 1 281 ? -5.838 -8.733 -15.618 1.00 53.09 281 TRP A O 1
ATOM 2161 N N . THR A 1 282 ? -7.699 -7.480 -15.530 1.00 52.53 282 THR A N 1
ATOM 2162 C CA . THR A 1 282 ? -6.966 -6.204 -15.627 1.00 52.53 282 THR A CA 1
ATOM 2163 C C . THR A 1 282 ? -5.996 -5.957 -14.466 1.00 52.53 282 THR A C 1
ATOM 2165 O O . THR A 1 282 ? -4.994 -5.264 -14.662 1.00 52.53 282 THR A O 1
ATOM 2168 N N . VAL A 1 283 ? -6.251 -6.557 -13.295 1.00 51.16 283 VAL A N 1
ATOM 2169 C CA . VAL A 1 283 ? -5.437 -6.408 -12.075 1.00 51.16 283 VAL A CA 1
ATOM 2170 C C . VAL A 1 283 ? -4.516 -7.614 -11.825 1.00 51.16 283 VAL A C 1
ATOM 2172 O O . VAL A 1 283 ? -3.345 -7.436 -11.501 1.00 51.16 283 VAL A O 1
ATOM 2175 N N . SER A 1 284 ? -5.007 -8.840 -12.021 1.00 40.25 284 SER A N 1
ATOM 2176 C CA . SER A 1 284 ? -4.306 -10.101 -11.730 1.00 40.25 284 SER A CA 1
ATOM 2177 C C . SER A 1 284 ? -3.151 -10.401 -12.683 1.00 40.25 284 SER A C 1
ATOM 2179 O O . SER A 1 284 ? -2.242 -11.127 -12.298 1.00 40.25 284 SER A O 1
ATOM 2181 N N . SER A 1 285 ? -3.142 -9.863 -13.905 1.00 33.16 285 SER A N 1
ATOM 2182 C CA . SER A 1 285 ? -2.022 -10.057 -14.836 1.00 33.16 285 SER A CA 1
ATOM 2183 C C . SER A 1 285 ? -0.825 -9.131 -14.544 1.00 33.16 285 SER A C 1
ATOM 2185 O O . SER A 1 285 ? 0.024 -8.951 -15.417 1.00 33.16 285 SER A O 1
ATOM 2187 N N . ARG A 1 286 ? -0.816 -8.430 -13.397 1.00 45.47 286 ARG A N 1
ATOM 2188 C CA . ARG A 1 286 ? 0.096 -7.303 -13.109 1.00 45.47 286 ARG A CA 1
ATOM 2189 C C . ARG A 1 286 ? 0.577 -7.204 -11.655 1.00 45.47 286 ARG A C 1
ATOM 2191 O O . ARG A 1 286 ? 1.181 -6.183 -11.320 1.00 45.47 286 ARG A O 1
ATOM 2198 N N . ILE A 1 287 ? 0.330 -8.217 -10.820 1.00 36.97 287 ILE A N 1
ATOM 2199 C CA . ILE A 1 287 ? 1.063 -8.399 -9.556 1.00 36.97 287 ILE A CA 1
ATOM 2200 C C . ILE A 1 287 ? 2.204 -9.366 -9.819 1.00 36.97 287 ILE A C 1
ATOM 2202 O O . ILE A 1 287 ? 1.952 -10.428 -10.428 1.00 36.97 287 ILE A O 1
#

Radius of gyration: 24.67 Å; chains: 1; bounding box: 51×37×72 Å

Secondary structure (DSSP, 8-state):
-HHHHHHHHHHHHHHHH---SSHHHHHHHHHHHHHHHHHHHHHHHHHTT-GGGHHHHHHHHHHHHHHHH-S-GGGHHHHHHHHHHHHHHHHHH-GGGHHHHHHHHHHHHHHHH-SPP------SS--SSHHHHSS-TTSTTTTS--EETTSS---THHHH-HHHHHTT-HHHHHHHHTSTTGGGSTTSHHHHHHHHHHHHHH-HHHHHHHHHHH-HHHHTTTGGGS-GGGSTTSHHHH--S-HHHHHTEEEE--SSSS--EEE---TTHHHHT---HHHHHHHHTT-

Sequence (287 aa):
MSALLFLLIGNAAYVAALPSATIFYVANVLLHLVLGAAAVVWLFRIHRRSAKFIPLALAALLGIYLIFKGAVTTNRWVVAAHIAFAVAGLALLLPKSRSALAVLAVAAAVLRFGLPEHRIHNPKVVPASIAEEGAGPSSPFWPSSARTNTGGLIPSDFFMDSKLCGECHKDIYEQWNSSMHHFASFNNAFYRRSIEHMQELSGTRGSKWCAGCHDHAVFFNGRFERPIKEQLDTPEAQNGLGCVSCHSIVDVDSSMGNGGFTIRYPPLHRLASSRDPCARWTVSSRI